Protein AF-A0A7J7K2B9-F1 (afdb_monomer_lite)

Sequence (296 aa):
MSSYKSMKHVTYQILTPACFCRDESLSTEKFLSKLNSSHWLDFVRDLMICACVVSTYIHKEDATVLVQGSSGTDRVLQVSSLAQVILDPDCRTIRGFEALIEREWVQAGHPFKSRCCKSVYSKTDSKFESPVFLVFLDSVWQIWQQFPCSFEFNEEFLILLFDNAYCSKYGTFLCNNQKERKMNKLHEKTISLWSYVNQPDFLKTYLNPLYEPNSDVIFPSVAPQSLCLWKRLYMRHQLDLSSHTEMWERIKFTKENNLALQLRTSRLRRQVDALSKELQEEGISIHDALVRSTGE

Structure (mmCIF, N/CA/C/O backbone):
data_AF-A0A7J7K2B9-F1
#
_entry.id   AF-A0A7J7K2B9-F1
#
loop_
_atom_site.group_PDB
_atom_site.id
_atom_site.type_symbol
_atom_site.label_atom_id
_atom_site.label_alt_id
_atom_site.label_comp_id
_atom_site.label_asym_id
_atom_site.label_entity_id
_atom_site.label_seq_id
_atom_site.pdbx_PDB_ins_code
_atom_site.Cartn_x
_atom_site.Cartn_y
_atom_site.Cartn_z
_atom_site.occupancy
_atom_site.B_iso_or_equiv
_atom_site.auth_seq_id
_atom_site.auth_comp_id
_atom_site.auth_asym_id
_atom_site.auth_atom_id
_atom_site.pdbx_PDB_model_num
ATOM 1 N N . MET A 1 1 ? -2.595 -0.369 -34.128 1.00 31.98 1 MET A N 1
ATOM 2 C CA . MET A 1 1 ? -1.303 0.366 -34.182 1.00 31.98 1 MET A CA 1
ATOM 3 C C . MET A 1 1 ? -1.406 1.854 -33.806 1.00 31.98 1 MET A C 1
ATOM 5 O O . MET A 1 1 ? -0.418 2.394 -33.326 1.00 31.98 1 MET A O 1
ATOM 9 N N . SER A 1 2 ? -2.576 2.502 -33.947 1.00 24.64 2 SER A N 1
ATOM 10 C CA . SER A 1 2 ? -2.788 3.919 -33.578 1.00 24.64 2 SER A CA 1
ATOM 11 C C . SER A 1 2 ? -2.889 4.166 -32.054 1.00 24.64 2 SER A C 1
ATOM 13 O O . SER A 1 2 ? -2.207 5.040 -31.523 1.00 24.64 2 SER A O 1
ATOM 15 N N . SER A 1 3 ? -3.590 3.307 -31.298 1.00 26.62 3 SER A N 1
ATOM 16 C CA . SER A 1 3 ? -3.739 3.462 -29.833 1.00 26.62 3 SER A CA 1
ATOM 17 C C . SER A 1 3 ? -2.435 3.286 -29.036 1.00 26.62 3 SER A C 1
ATOM 19 O O . SER A 1 3 ? -2.253 3.908 -27.994 1.00 26.62 3 SER A O 1
ATOM 21 N N . TYR A 1 4 ? -1.472 2.514 -29.559 1.00 26.89 4 TYR A N 1
ATOM 22 C CA . TYR A 1 4 ? -0.140 2.348 -28.953 1.00 26.89 4 TYR A CA 1
ATOM 23 C C . TYR A 1 4 ? 0.754 3.593 -29.103 1.00 26.89 4 TYR A C 1
ATOM 25 O O . TYR A 1 4 ? 1.674 3.779 -28.308 1.00 26.89 4 TYR A O 1
ATOM 33 N N . LYS A 1 5 ? 0.501 4.449 -30.105 1.00 25.89 5 LYS A N 1
ATOM 34 C CA . LYS A 1 5 ? 1.184 5.746 -30.258 1.00 25.89 5 LYS A CA 1
ATOM 35 C C . LYS A 1 5 ? 0.580 6.807 -29.337 1.00 25.89 5 LYS A C 1
ATOM 37 O O . LYS A 1 5 ? 1.336 7.560 -28.735 1.00 25.89 5 LYS A O 1
ATOM 42 N N . SER A 1 6 ? -0.743 6.798 -29.158 1.00 27.69 6 SER A N 1
ATOM 43 C CA . SER A 1 6 ? -1.429 7.719 -28.240 1.00 27.69 6 SER A CA 1
ATOM 44 C C . SER A 1 6 ? -1.020 7.480 -26.786 1.00 27.69 6 SER A C 1
ATOM 46 O O . SER A 1 6 ? -0.693 8.422 -26.075 1.00 27.69 6 SER A O 1
ATOM 48 N N . MET A 1 7 ? -0.921 6.214 -26.365 1.00 29.30 7 MET A N 1
ATOM 49 C CA . MET A 1 7 ? -0.478 5.881 -25.009 1.00 29.30 7 MET A CA 1
ATOM 50 C C . MET A 1 7 ? 0.987 6.282 -24.783 1.00 29.30 7 MET A C 1
ATOM 52 O O . MET A 1 7 ? 1.317 6.805 -23.728 1.00 29.30 7 MET A O 1
ATOM 56 N N . LYS A 1 8 ? 1.858 6.146 -25.795 1.00 28.53 8 LYS A N 1
ATOM 57 C CA . LYS A 1 8 ? 3.253 6.605 -25.712 1.00 28.53 8 LYS A CA 1
ATOM 58 C C . LYS A 1 8 ? 3.360 8.124 -25.585 1.00 28.53 8 LYS A C 1
ATOM 60 O O . LYS A 1 8 ? 4.108 8.566 -24.730 1.00 28.53 8 LYS A O 1
ATOM 65 N N . HIS A 1 9 ? 2.601 8.921 -26.339 1.00 29.88 9 HIS A N 1
ATOM 66 C CA . HIS A 1 9 ? 2.661 10.382 -26.184 1.00 29.88 9 HIS A CA 1
ATOM 67 C C . HIS A 1 9 ? 2.110 10.889 -24.845 1.00 29.88 9 HIS A C 1
ATOM 69 O O . HIS A 1 9 ? 2.662 11.843 -24.312 1.00 29.88 9 HIS A O 1
ATOM 75 N N . VAL A 1 10 ? 1.129 10.205 -24.251 1.00 34.62 10 VAL A N 1
ATOM 76 C CA . VAL A 1 10 ? 0.610 10.548 -22.912 1.00 34.62 10 VAL A CA 1
ATOM 77 C C . VAL A 1 10 ? 1.544 10.067 -21.783 1.00 34.62 10 VAL A C 1
ATOM 79 O O . VAL A 1 10 ? 1.551 10.638 -20.700 1.00 34.62 10 VAL A O 1
ATOM 82 N N . THR A 1 11 ? 2.415 9.079 -22.035 1.00 36.25 11 THR A N 1
ATOM 83 C CA . THR A 1 11 ? 3.369 8.566 -21.025 1.00 36.25 11 THR A CA 1
ATOM 84 C C . THR A 1 11 ? 4.628 9.440 -20.880 1.00 36.25 11 THR A C 1
ATOM 86 O O . THR A 1 11 ? 5.325 9.333 -19.877 1.00 36.25 11 THR A O 1
ATOM 89 N N . TYR A 1 12 ? 4.934 10.320 -21.844 1.00 36.88 12 TYR A N 1
ATOM 90 C CA . TYR A 1 12 ? 6.160 11.144 -21.838 1.00 36.88 12 TYR A CA 1
ATOM 91 C C . TYR A 1 12 ? 5.971 12.568 -21.284 1.00 36.88 12 TYR A C 1
ATOM 93 O O . TYR A 1 12 ? 6.891 13.371 -21.339 1.00 36.88 12 TYR A O 1
ATOM 101 N N . GLN A 1 13 ? 4.801 12.885 -20.723 1.00 40.47 13 GLN A N 1
ATOM 102 C CA . GLN A 1 13 ? 4.534 14.147 -20.016 1.00 40.47 13 GLN A CA 1
ATOM 103 C C . GLN A 1 13 ? 4.053 13.898 -18.585 1.00 40.47 13 GLN A C 1
ATOM 105 O O . GLN A 1 13 ? 3.206 14.624 -18.069 1.00 40.47 13 GLN A O 1
ATOM 110 N N . ILE A 1 14 ? 4.595 12.880 -17.912 1.00 44.84 14 ILE A N 1
ATOM 111 C CA . ILE A 1 14 ? 4.327 12.681 -16.485 1.00 44.84 14 ILE A CA 1
ATOM 112 C C . ILE A 1 14 ? 5.140 13.716 -15.699 1.00 44.84 14 ILE A C 1
ATOM 114 O O . ILE A 1 14 ? 6.093 13.417 -14.987 1.00 44.84 14 ILE A O 1
ATOM 118 N N . LEU A 1 15 ? 4.723 14.975 -15.802 1.00 52.12 15 LEU A N 1
ATOM 119 C CA . LEU A 1 15 ? 4.743 15.842 -14.646 1.00 52.12 15 LEU A CA 1
ATOM 120 C C . LEU A 1 15 ? 3.783 15.162 -13.672 1.00 52.12 15 LEU A C 1
ATOM 122 O O . LEU A 1 15 ? 2.565 15.213 -13.828 1.00 52.12 15 LEU A O 1
ATOM 126 N N . THR A 1 16 ? 4.329 14.411 -12.723 1.00 59.88 16 THR A N 1
ATOM 127 C CA . THR A 1 16 ? 3.520 13.905 -11.616 1.00 59.88 16 THR A CA 1
ATOM 128 C C . THR A 1 16 ? 2.778 15.079 -10.976 1.00 59.88 16 THR A C 1
ATOM 130 O O . THR A 1 16 ? 3.259 16.217 -11.060 1.00 59.88 16 THR A O 1
ATOM 133 N N . PRO A 1 17 ? 1.639 14.855 -10.297 1.00 59.19 17 PRO A N 1
ATOM 134 C CA . PRO A 1 17 ? 0.966 15.919 -9.553 1.00 59.19 17 PRO A CA 1
ATOM 135 C C . PRO A 1 17 ? 1.944 16.749 -8.702 1.00 59.19 17 PRO A C 1
ATOM 137 O O . PRO A 1 17 ? 1.835 17.973 -8.636 1.00 59.19 17 PRO A O 1
ATOM 140 N N . ALA A 1 18 ? 2.987 16.097 -8.180 1.00 58.41 18 ALA A N 1
ATOM 141 C CA . ALA A 1 18 ? 4.103 16.683 -7.445 1.00 58.41 18 ALA A CA 1
ATOM 142 C C . ALA A 1 18 ? 4.838 17.847 -8.155 1.00 58.41 18 ALA A C 1
ATOM 144 O O . ALA A 1 18 ? 5.394 18.717 -7.482 1.00 58.41 18 ALA A O 1
ATOM 145 N N . CYS A 1 19 ? 4.870 17.883 -9.491 1.00 62.16 19 CYS A N 1
ATOM 146 C CA . CYS A 1 19 ? 5.551 18.919 -10.271 1.00 62.16 19 CYS A CA 1
ATOM 147 C C . CYS A 1 19 ? 4.751 20.222 -10.380 1.00 62.16 19 CYS A C 1
ATOM 149 O O . CYS A 1 19 ? 5.348 21.294 -10.314 1.00 62.16 19 CYS A O 1
ATOM 151 N N . PHE A 1 20 ? 3.424 20.155 -10.539 1.00 65.38 20 PHE A N 1
ATOM 152 C CA . PHE A 1 20 ? 2.581 21.360 -10.598 1.00 65.38 20 PHE A CA 1
ATOM 153 C C . PHE A 1 20 ? 2.126 21.823 -9.225 1.00 65.38 20 PHE A C 1
ATOM 155 O O . PHE A 1 20 ? 1.852 23.006 -9.076 1.00 65.38 20 PHE A O 1
ATOM 162 N N . CYS A 1 21 ? 2.041 20.915 -8.244 1.00 63.03 21 CYS A N 1
ATOM 163 C CA . CYS A 1 21 ? 1.663 21.293 -6.887 1.00 63.03 21 CYS A CA 1
ATOM 164 C C . CYS A 1 21 ? 2.561 22.433 -6.394 1.00 63.03 21 CYS A C 1
ATOM 166 O O . CYS A 1 21 ? 2.019 23.438 -5.976 1.00 63.03 21 CYS A O 1
ATOM 168 N N . ARG A 1 22 ? 3.886 22.367 -6.619 1.00 64.50 22 ARG A N 1
ATOM 169 C CA . ARG A 1 22 ? 4.893 23.373 -6.204 1.00 64.50 22 ARG A CA 1
ATOM 170 C C . ARG A 1 22 ? 4.675 24.818 -6.682 1.00 64.50 22 ARG A C 1
ATOM 172 O O . ARG A 1 22 ? 5.367 25.707 -6.198 1.00 64.50 22 ARG A O 1
ATOM 179 N N . ASP A 1 23 ? 3.802 25.060 -7.652 1.00 69.12 23 ASP A N 1
ATOM 180 C CA . ASP A 1 23 ? 3.584 26.393 -8.212 1.00 69.12 23 ASP A CA 1
ATOM 181 C C . ASP A 1 23 ? 2.469 27.122 -7.444 1.00 69.12 23 ASP A C 1
ATOM 183 O O . ASP A 1 23 ? 1.285 27.001 -7.759 1.00 69.12 23 ASP A O 1
ATOM 187 N N . GLU A 1 24 ? 2.868 27.886 -6.421 1.00 66.88 24 GLU A N 1
ATOM 188 C CA . GLU A 1 24 ? 1.976 28.679 -5.553 1.00 66.88 24 GLU A CA 1
ATOM 189 C C . GLU A 1 24 ? 1.220 29.792 -6.300 1.00 66.88 24 GLU A C 1
ATOM 191 O O . GLU A 1 24 ? 0.258 30.349 -5.778 1.00 66.88 24 GLU A O 1
ATOM 196 N N . SER A 1 25 ? 1.618 30.107 -7.537 1.00 71.31 25 SER A N 1
ATOM 197 C CA . SER A 1 25 ? 0.971 31.136 -8.358 1.00 71.31 25 SER A CA 1
ATOM 198 C C . SER A 1 25 ? -0.240 30.625 -9.153 1.00 71.31 25 SER A C 1
ATOM 200 O O . SER A 1 25 ? -0.908 31.399 -9.849 1.00 71.31 25 SER A O 1
ATOM 202 N N . LEU A 1 26 ? -0.541 29.322 -9.086 1.00 75.31 26 LEU A N 1
ATOM 203 C CA . LEU A 1 26 ? -1.648 28.723 -9.828 1.00 75.31 26 LEU A CA 1
ATOM 204 C C . LEU A 1 26 ? -2.999 29.022 -9.180 1.00 75.31 26 LEU A C 1
ATOM 206 O O . LEU A 1 26 ? -3.239 28.711 -8.018 1.00 75.31 26 LEU A O 1
ATOM 210 N N . SER A 1 27 ? -3.939 29.526 -9.982 1.00 82.19 27 SER A N 1
ATOM 211 C CA . SER A 1 27 ? -5.346 29.546 -9.586 1.00 82.19 27 SER A CA 1
ATOM 212 C C . SER A 1 27 ? -5.899 28.123 -9.463 1.00 82.19 27 SER A C 1
ATOM 214 O O . SER A 1 27 ? -5.465 27.211 -10.175 1.00 82.19 27 SER A O 1
ATOM 216 N N . THR A 1 28 ? -6.917 27.941 -8.618 1.00 82.31 28 THR A N 1
ATOM 217 C CA . THR A 1 28 ? -7.598 26.652 -8.416 1.00 82.31 28 THR A CA 1
ATOM 218 C C . THR A 1 28 ? -8.066 26.029 -9.733 1.00 82.31 28 THR A C 1
ATOM 220 O O . THR A 1 28 ? -7.851 24.845 -9.969 1.00 82.31 28 THR A O 1
ATOM 223 N N . GLU A 1 29 ? -8.638 26.826 -10.638 1.00 84.38 29 GLU A N 1
ATOM 224 C CA . GLU A 1 29 ? -9.099 26.356 -11.952 1.00 84.38 29 GLU A CA 1
ATOM 225 C C . GLU A 1 29 ? -7.951 25.824 -12.820 1.00 84.38 29 GLU A C 1
ATOM 227 O O . GLU A 1 29 ? -8.062 24.758 -13.429 1.00 84.38 29 GLU A O 1
ATOM 232 N N . LYS A 1 30 ? -6.812 26.529 -12.845 1.00 84.06 30 LYS A N 1
ATOM 233 C CA . LYS A 1 30 ? -5.621 26.093 -13.587 1.00 84.06 30 LYS A CA 1
ATOM 234 C C . LYS A 1 30 ? -5.003 24.848 -12.963 1.00 84.06 30 LYS A C 1
ATOM 236 O O . LYS A 1 30 ? -4.549 23.975 -13.699 1.00 84.06 30 LYS A O 1
ATOM 241 N N . PHE A 1 31 ? -4.995 24.756 -11.636 1.00 82.69 31 PHE A N 1
ATOM 242 C CA . PHE A 1 31 ? -4.534 23.573 -10.917 1.00 82.69 31 PHE A CA 1
ATOM 243 C C . PHE A 1 31 ? -5.384 22.343 -11.262 1.00 82.69 31 PHE A C 1
ATOM 245 O O . PHE A 1 31 ? -4.836 21.325 -11.681 1.00 82.69 31 PHE A O 1
ATOM 252 N N . LEU A 1 32 ? -6.714 22.452 -11.171 1.00 82.56 32 LEU A N 1
ATOM 253 C CA . LEU A 1 32 ? -7.639 21.364 -11.506 1.00 82.56 32 LEU A CA 1
ATOM 254 C C . LEU A 1 32 ? -7.544 20.967 -12.983 1.00 82.56 32 LEU A C 1
ATOM 256 O O . LEU A 1 32 ? -7.524 19.782 -13.302 1.00 82.56 32 LEU A O 1
ATOM 260 N N . SER A 1 33 ? -7.414 21.944 -13.884 1.00 85.50 33 SER A N 1
ATOM 261 C CA . SER A 1 33 ? -7.204 21.691 -15.312 1.00 85.50 33 SER A CA 1
ATOM 262 C C . SER A 1 33 ? -5.905 20.919 -15.572 1.00 85.50 33 SER A C 1
ATOM 264 O O . SER A 1 33 ? -5.925 19.891 -16.250 1.00 85.50 33 SER A O 1
ATOM 266 N N . LYS A 1 34 ? -4.786 21.340 -14.960 1.00 82.19 34 LYS A N 1
ATOM 267 C CA . LYS A 1 34 ? -3.502 20.627 -15.054 1.00 82.19 34 LYS A CA 1
ATOM 268 C C . LYS A 1 34 ? -3.595 19.213 -14.483 1.00 82.19 34 LYS A C 1
ATOM 270 O O . LYS A 1 34 ? -3.139 18.273 -15.133 1.00 82.19 34 LYS A O 1
ATOM 275 N N . LEU A 1 35 ? -4.218 19.046 -13.315 1.00 83.19 35 LEU A N 1
ATOM 276 C CA . LEU A 1 35 ? -4.414 17.737 -12.696 1.00 83.19 35 LEU A CA 1
ATOM 277 C C . LEU A 1 35 ? -5.220 16.805 -13.609 1.00 83.19 35 LEU A C 1
ATOM 279 O O . LEU A 1 35 ? -4.777 15.689 -13.868 1.00 83.19 35 LEU A O 1
ATOM 283 N N . ASN A 1 36 ? -6.336 17.277 -14.167 1.00 83.50 36 ASN A N 1
ATOM 284 C CA . ASN A 1 36 ? -7.146 16.498 -15.104 1.00 83.50 36 ASN A CA 1
ATOM 285 C C . ASN A 1 36 ? -6.363 16.147 -16.377 1.00 83.50 36 ASN A C 1
ATOM 287 O O . ASN A 1 36 ? -6.377 15.000 -16.809 1.00 83.50 36 ASN A O 1
ATOM 291 N N . SER A 1 37 ? -5.609 17.099 -16.935 1.00 85.62 37 SER A N 1
ATOM 292 C CA . SER A 1 37 ? -4.781 16.860 -18.127 1.00 85.62 37 SER A CA 1
ATOM 293 C C . SER A 1 37 ? -3.623 15.881 -17.899 1.00 85.62 37 SER A C 1
ATOM 295 O O . SER A 1 37 ? -3.105 15.311 -18.855 1.00 85.62 37 SER A O 1
ATOM 297 N N . SER A 1 38 ? -3.213 15.666 -16.642 1.00 85.19 38 SER A N 1
ATOM 298 C CA . SER A 1 38 ? -2.152 14.711 -16.298 1.00 85.19 38 SER A CA 1
ATOM 299 C C . SER A 1 38 ? -2.607 13.253 -16.374 1.00 85.19 38 SER A C 1
ATOM 301 O O . SER A 1 38 ? -1.765 12.357 -16.389 1.00 85.19 38 SER A O 1
ATOM 303 N N . HIS A 1 39 ? -3.925 13.008 -16.372 1.00 89.12 39 HIS A N 1
ATOM 304 C CA . HIS A 1 39 ? -4.527 11.673 -16.304 1.00 89.12 39 HIS A CA 1
ATOM 305 C C . HIS A 1 39 ? -4.058 10.827 -15.108 1.00 89.12 39 HIS A C 1
ATOM 307 O O . HIS A 1 39 ? -4.233 9.610 -15.090 1.00 89.12 39 HIS A O 1
ATOM 313 N N . TRP A 1 40 ? -3.481 11.449 -14.073 1.00 91.00 40 TRP A N 1
ATOM 314 C CA . TRP A 1 40 ? -2.928 10.728 -12.928 1.00 91.00 40 TRP A CA 1
ATOM 315 C C . TRP A 1 40 ? -3.977 9.863 -12.222 1.00 91.00 40 TRP A C 1
ATOM 317 O O . TRP A 1 40 ? -3.787 8.661 -12.044 1.00 91.00 40 TRP A O 1
ATOM 327 N N . LEU A 1 41 ? -5.114 10.471 -11.872 1.00 92.56 41 LEU A N 1
ATOM 328 C CA . LEU A 1 41 ? -6.213 9.760 -11.221 1.00 92.56 41 LEU A CA 1
ATOM 329 C C . LEU A 1 41 ? -6.889 8.754 -12.158 1.00 92.56 41 LEU A C 1
ATOM 331 O O . LEU A 1 41 ? -7.434 7.772 -11.668 1.00 92.56 41 LEU A O 1
ATOM 335 N N . ASP A 1 42 ? -6.810 8.939 -13.481 1.00 93.31 42 ASP A N 1
ATOM 336 C CA . ASP A 1 42 ? -7.271 7.924 -14.432 1.00 93.31 42 ASP A CA 1
ATOM 337 C C . ASP A 1 42 ? -6.393 6.668 -14.348 1.00 93.31 42 ASP A C 1
ATOM 339 O O . ASP A 1 42 ? -6.926 5.568 -14.269 1.00 93.31 42 ASP A O 1
ATOM 343 N N . PHE A 1 43 ? -5.062 6.802 -14.262 1.00 94.50 43 PHE A N 1
ATOM 344 C CA . PHE A 1 43 ? -4.173 5.643 -14.098 1.00 94.50 43 PHE A CA 1
ATOM 345 C C . PHE A 1 43 ? -4.419 4.884 -12.790 1.00 94.50 43 PHE A C 1
ATOM 347 O O . PHE A 1 43 ? -4.426 3.652 -12.792 1.00 94.50 43 PHE A O 1
ATOM 354 N N . VAL A 1 44 ? -4.624 5.610 -11.687 1.00 96.81 44 VAL A N 1
ATOM 355 C CA . VAL A 1 44 ? -4.960 5.021 -10.381 1.00 96.81 44 VAL A CA 1
ATOM 356 C C . VAL A 1 44 ? -6.313 4.310 -10.454 1.00 96.81 44 VAL A C 1
ATOM 358 O O . VAL A 1 44 ? -6.414 3.137 -10.097 1.00 96.81 44 VAL A O 1
ATOM 361 N N . ARG A 1 45 ? -7.338 4.979 -11.000 1.00 96.94 45 ARG A N 1
ATOM 362 C CA . ARG A 1 45 ? -8.674 4.402 -11.193 1.00 96.94 45 ARG A CA 1
ATOM 363 C C . ARG A 1 45 ? -8.619 3.130 -12.027 1.00 96.94 45 ARG A C 1
ATOM 365 O O . ARG A 1 45 ? -9.179 2.116 -11.626 1.00 96.94 45 ARG A O 1
ATOM 372 N N . ASP A 1 46 ? -7.968 3.179 -13.182 1.00 97.00 46 ASP A N 1
ATOM 373 C CA . ASP A 1 46 ? -7.934 2.069 -14.130 1.00 97.00 46 ASP A CA 1
ATOM 374 C C . ASP A 1 46 ? -7.215 0.853 -13.522 1.00 97.00 46 ASP A C 1
ATOM 376 O O . ASP A 1 46 ? -7.650 -0.284 -13.723 1.00 97.00 46 ASP A O 1
ATOM 380 N N . LEU A 1 47 ? -6.167 1.077 -12.717 1.00 98.12 47 LEU A N 1
ATOM 381 C CA . LEU A 1 47 ? -5.515 0.015 -11.952 1.00 98.12 47 LEU A CA 1
ATOM 382 C C . LEU A 1 47 ? -6.457 -0.589 -10.898 1.00 98.12 47 LEU A C 1
ATOM 384 O O . LEU A 1 47 ? -6.590 -1.813 -10.838 1.00 98.12 47 LEU A O 1
ATOM 388 N N . MET A 1 48 ? -7.139 0.241 -10.103 1.00 98.50 48 MET A N 1
ATOM 389 C CA . MET A 1 48 ? -8.106 -0.236 -9.108 1.00 98.50 48 MET A CA 1
ATOM 390 C C . MET A 1 48 ? -9.259 -1.014 -9.754 1.00 98.50 48 MET A C 1
ATOM 392 O O . MET A 1 48 ? -9.621 -2.073 -9.254 1.00 98.50 48 MET A O 1
ATOM 396 N N . ILE A 1 49 ? -9.791 -0.553 -10.893 1.00 98.31 49 ILE A N 1
ATOM 397 C CA . ILE A 1 49 ? -10.815 -1.277 -11.665 1.00 98.31 49 ILE A CA 1
ATOM 398 C C . ILE A 1 49 ? -10.298 -2.661 -12.058 1.00 98.31 49 ILE A C 1
ATOM 400 O O . ILE A 1 49 ? -10.972 -3.658 -11.803 1.00 98.31 49 ILE A O 1
ATOM 404 N N . CYS A 1 50 ? -9.103 -2.739 -12.652 1.00 98.00 50 CYS A N 1
ATOM 405 C CA . CYS A 1 50 ? -8.525 -4.017 -13.066 1.00 98.00 50 CYS A CA 1
ATOM 406 C C . CYS A 1 50 ? -8.356 -4.969 -11.876 1.00 98.00 50 CYS A C 1
ATOM 408 O O . CYS A 1 50 ? -8.724 -6.138 -11.977 1.00 98.00 50 CYS A O 1
ATOM 410 N N . ALA A 1 51 ? -7.847 -4.473 -10.745 1.00 98.50 51 ALA A N 1
ATOM 411 C CA . ALA A 1 51 ? -7.695 -5.270 -9.533 1.00 98.50 51 ALA A CA 1
ATOM 412 C C . ALA A 1 51 ? -9.051 -5.752 -8.992 1.00 98.50 51 ALA A C 1
ATOM 414 O O . ALA A 1 51 ? -9.199 -6.940 -8.735 1.00 98.50 51 ALA A O 1
ATOM 415 N N . CYS A 1 52 ? -10.070 -4.886 -8.923 1.00 98.31 52 CYS A N 1
ATOM 416 C CA . CYS A 1 52 ? -11.426 -5.265 -8.513 1.00 98.31 52 CYS A CA 1
ATOM 417 C C . CYS A 1 52 ? -12.044 -6.337 -9.418 1.00 98.31 52 CYS A C 1
ATOM 419 O O . CYS A 1 52 ? -12.725 -7.235 -8.923 1.00 98.31 52 CYS A O 1
ATOM 421 N N . VAL A 1 53 ? -11.808 -6.270 -10.733 1.00 98.12 53 VAL A N 1
ATOM 422 C CA . VAL A 1 53 ? -12.267 -7.295 -11.683 1.00 98.12 53 VAL A CA 1
ATOM 423 C C . VAL A 1 53 ? -11.575 -8.629 -11.404 1.00 98.12 53 VAL A C 1
ATOM 425 O O . VAL A 1 53 ? -12.259 -9.639 -11.254 1.00 98.12 53 VAL A O 1
ATOM 428 N N . VAL A 1 54 ? -10.245 -8.638 -11.263 1.00 98.31 54 VAL A N 1
ATOM 429 C CA . VAL A 1 54 ? -9.482 -9.852 -10.917 1.00 98.31 54 VAL A CA 1
ATOM 430 C C . VAL A 1 54 ? -9.965 -10.438 -9.588 1.00 98.31 54 VAL A C 1
ATOM 432 O O . VAL A 1 54 ? -10.281 -11.624 -9.520 1.00 98.31 54 VAL A O 1
ATOM 435 N N . SER A 1 55 ? -10.104 -9.607 -8.555 1.00 98.31 55 SER A N 1
ATOM 436 C CA . SER A 1 55 ? -10.601 -10.024 -7.244 1.00 98.31 55 SER A CA 1
ATOM 437 C C . SER A 1 55 ? -12.039 -10.540 -7.293 1.00 98.31 55 SER A C 1
ATOM 439 O O . SER A 1 55 ? -12.370 -11.463 -6.559 1.00 98.31 55 SER A O 1
ATOM 441 N N . THR A 1 56 ? -12.892 -10.002 -8.169 1.00 98.19 56 THR A N 1
ATOM 442 C CA . THR A 1 56 ? -14.271 -10.484 -8.352 1.00 98.19 56 THR A CA 1
ATOM 443 C C . THR A 1 56 ? -14.291 -11.897 -8.922 1.00 98.19 56 THR A C 1
ATOM 445 O O . THR A 1 56 ? -14.966 -12.756 -8.362 1.00 98.19 56 THR A O 1
ATOM 448 N N . TYR A 1 57 ? -13.523 -12.160 -9.982 1.00 98.31 57 TYR A N 1
ATOM 449 C CA . TYR A 1 57 ? -13.444 -13.501 -10.565 1.00 98.31 57 TYR A CA 1
ATOM 450 C C . TYR A 1 57 ? -12.888 -14.533 -9.580 1.00 98.31 57 TYR A C 1
ATOM 452 O O . TYR A 1 57 ? -13.402 -15.643 -9.514 1.00 98.31 57 TYR A O 1
ATOM 460 N N . ILE A 1 58 ? -11.886 -14.163 -8.779 1.00 98.00 58 ILE A N 1
ATOM 461 C CA . ILE A 1 58 ? -11.308 -15.073 -7.781 1.00 98.00 58 ILE A CA 1
ATOM 462 C C . ILE A 1 58 ? -12.286 -15.319 -6.624 1.00 98.00 58 ILE A C 1
ATOM 464 O O . ILE A 1 58 ? -12.521 -16.461 -6.254 1.00 98.00 58 ILE A O 1
ATOM 468 N N . HIS A 1 59 ? -12.856 -14.263 -6.039 1.00 97.44 59 HIS A N 1
ATOM 469 C CA . HIS A 1 59 ? -13.627 -14.379 -4.798 1.00 97.44 59 HIS A CA 1
ATOM 470 C C . HIS A 1 59 ? -15.095 -14.767 -5.007 1.00 97.44 59 HIS A C 1
ATOM 472 O O . HIS A 1 59 ? -15.656 -15.475 -4.178 1.00 97.44 59 HIS A O 1
ATOM 478 N N . LYS A 1 60 ? -15.738 -14.266 -6.069 1.00 96.25 60 LYS A N 1
ATOM 479 C CA . LYS A 1 60 ? -17.182 -14.457 -6.296 1.00 96.25 60 LYS A CA 1
ATOM 480 C C . LYS A 1 60 ? -17.488 -15.558 -7.303 1.00 96.25 60 LYS A C 1
ATOM 482 O O . LYS A 1 60 ? -18.467 -16.269 -7.120 1.00 96.25 60 LYS A O 1
ATOM 487 N N . GLU A 1 61 ? -16.665 -15.690 -8.340 1.00 96.31 61 GLU A N 1
ATOM 488 C CA . GLU A 1 61 ? -16.873 -16.669 -9.420 1.00 96.31 61 GLU A CA 1
ATOM 489 C C . GLU A 1 61 ? -16.045 -17.953 -9.234 1.00 96.31 61 GLU A C 1
ATOM 491 O O . GLU A 1 61 ? -16.118 -18.844 -10.076 1.00 96.31 61 GLU A O 1
ATOM 496 N N . ASP A 1 62 ? -15.240 -18.037 -8.165 1.00 95.81 62 ASP A N 1
ATOM 497 C CA . ASP A 1 62 ? -14.336 -19.162 -7.863 1.00 95.81 62 ASP A CA 1
ATOM 498 C C . ASP A 1 62 ? -13.436 -19.554 -9.058 1.00 95.81 62 ASP A C 1
ATOM 500 O O . ASP A 1 62 ? -13.181 -20.723 -9.354 1.00 95.81 62 ASP A O 1
ATOM 504 N N . ALA A 1 63 ? -12.975 -18.545 -9.808 1.00 97.00 63 ALA A N 1
ATOM 505 C CA . ALA A 1 63 ? -12.218 -18.724 -11.040 1.00 97.00 63 ALA A CA 1
ATOM 506 C C . ALA A 1 63 ? -10.722 -18.436 -10.854 1.00 97.00 63 ALA A C 1
ATOM 508 O O . ALA A 1 63 ? -10.307 -17.489 -10.183 1.00 97.00 63 ALA A O 1
ATOM 509 N N . THR A 1 64 ? -9.881 -19.209 -11.546 1.00 95.94 64 THR A N 1
ATOM 510 C CA . THR A 1 64 ? -8.446 -18.909 -11.657 1.00 95.94 64 THR A CA 1
ATOM 511 C C . THR A 1 64 ? -8.209 -17.861 -12.742 1.00 95.94 64 THR A C 1
ATOM 513 O O . THR A 1 64 ? -8.625 -18.037 -13.887 1.00 95.94 64 THR A O 1
ATOM 516 N N . VAL A 1 65 ? -7.491 -16.787 -12.405 1.00 97.06 65 VAL A N 1
ATOM 517 C CA . VAL A 1 65 ? -7.207 -15.676 -13.324 1.00 97.06 65 VAL A CA 1
ATOM 518 C C . VAL A 1 65 ? -5.721 -15.630 -13.675 1.00 97.06 65 VAL A C 1
ATOM 520 O O . VAL A 1 65 ? -4.868 -15.535 -12.796 1.00 97.06 65 VAL A O 1
ATOM 523 N N . LEU A 1 66 ? -5.406 -15.636 -14.973 1.00 95.44 66 LEU A N 1
ATOM 524 C CA . LEU A 1 66 ? -4.056 -15.378 -15.477 1.00 95.44 66 LEU A CA 1
ATOM 525 C C . LEU A 1 66 ? -3.913 -13.899 -15.858 1.00 95.44 66 LEU A C 1
ATOM 527 O O . LEU A 1 66 ? -4.544 -13.432 -16.806 1.00 95.44 66 LEU A O 1
ATOM 531 N N . VAL A 1 67 ? -3.041 -13.171 -15.159 1.00 93.88 67 VAL A N 1
ATOM 532 C CA . VAL A 1 67 ? -2.705 -11.779 -15.494 1.00 93.88 67 VAL A CA 1
ATOM 533 C C . VAL A 1 67 ? -1.459 -11.762 -16.379 1.00 93.88 67 VAL A C 1
ATOM 535 O O . VAL A 1 67 ? -0.375 -12.146 -15.947 1.00 93.88 67 VAL A O 1
ATOM 538 N N . GLN A 1 68 ? -1.593 -11.289 -17.619 1.00 91.31 68 GLN A N 1
ATOM 539 C CA . GLN A 1 68 ? -0.487 -11.206 -18.575 1.00 91.31 68 GLN A CA 1
ATOM 540 C C . GLN A 1 68 ? -0.313 -9.782 -19.111 1.00 91.31 68 GLN A C 1
ATOM 542 O O . GLN A 1 68 ? -1.268 -9.044 -19.341 1.00 91.31 68 GLN A O 1
ATOM 547 N N . GLY A 1 69 ? 0.939 -9.401 -19.347 1.00 84.56 69 GLY A N 1
ATOM 548 C CA . GLY A 1 69 ? 1.319 -8.142 -19.977 1.00 84.56 69 GLY A CA 1
ATOM 549 C C . GLY A 1 69 ? 2.527 -8.344 -20.883 1.00 84.56 69 GLY A C 1
ATOM 550 O O . GLY A 1 69 ? 3.123 -9.416 -20.905 1.00 84.56 69 GLY A O 1
ATOM 551 N N . SER A 1 70 ? 2.913 -7.308 -21.627 1.00 83.00 70 SER A N 1
ATOM 552 C CA . SER A 1 70 ? 3.959 -7.415 -22.657 1.00 83.00 70 SER A CA 1
ATOM 553 C C . SER A 1 70 ? 5.335 -7.830 -22.126 1.00 83.00 70 SER A C 1
ATOM 555 O O . SER A 1 70 ? 6.047 -8.553 -22.810 1.00 83.00 70 SER A O 1
ATOM 557 N N . SER A 1 71 ? 5.721 -7.358 -20.936 1.00 80.81 71 SER A N 1
ATOM 558 C CA . SER A 1 71 ? 6.989 -7.723 -20.282 1.00 80.81 71 SER A CA 1
ATOM 559 C C . SER A 1 71 ? 6.805 -8.462 -18.958 1.00 80.81 71 SER A C 1
ATOM 561 O O . SER A 1 71 ? 7.781 -8.965 -18.423 1.00 80.81 71 SER A O 1
ATOM 563 N N . GLY A 1 72 ? 5.593 -8.489 -18.393 1.00 84.81 72 GLY A N 1
ATOM 564 C CA . GLY A 1 72 ? 5.323 -9.080 -17.074 1.00 84.81 72 GLY A CA 1
ATOM 565 C C . GLY A 1 72 ? 5.887 -8.316 -15.865 1.00 84.81 72 GLY A C 1
ATOM 566 O O . GLY A 1 72 ? 5.556 -8.656 -14.742 1.00 84.81 72 GLY A O 1
ATOM 567 N N . THR A 1 73 ? 6.688 -7.266 -16.068 1.00 88.12 73 THR A N 1
ATOM 568 C CA . THR A 1 73 ? 7.468 -6.607 -14.996 1.00 88.12 73 THR A CA 1
ATOM 569 C C . THR A 1 73 ? 6.894 -5.284 -14.486 1.00 88.12 73 THR A C 1
ATOM 571 O O . THR A 1 73 ? 7.503 -4.650 -13.631 1.00 88.12 73 THR A O 1
ATOM 574 N N . ASP A 1 74 ? 5.788 -4.805 -15.061 1.00 93.19 74 ASP A N 1
ATOM 575 C CA . ASP A 1 74 ? 5.185 -3.511 -14.712 1.00 93.19 74 ASP A CA 1
ATOM 576 C C . ASP A 1 74 ? 3.696 -3.694 -14.358 1.00 93.19 74 ASP A C 1
ATOM 578 O O . ASP A 1 74 ? 3.367 -4.074 -13.239 1.00 93.19 74 ASP A O 1
ATOM 582 N N . ARG A 1 75 ? 2.782 -3.502 -15.321 1.00 92.75 75 ARG A N 1
ATOM 583 C CA . ARG A 1 75 ? 1.320 -3.539 -15.091 1.00 92.75 75 ARG A CA 1
ATOM 584 C C . ARG A 1 75 ? 0.804 -4.845 -14.490 1.00 92.75 75 ARG A C 1
ATOM 586 O O . ARG A 1 75 ? -0.150 -4.823 -13.725 1.00 92.75 75 ARG A O 1
ATOM 593 N N . VAL A 1 76 ? 1.430 -5.968 -14.841 1.00 95.31 76 VAL A N 1
ATOM 594 C CA . VAL A 1 76 ? 1.069 -7.282 -14.287 1.00 95.31 76 VAL A CA 1
ATOM 595 C C . VAL A 1 76 ? 1.259 -7.286 -12.775 1.00 95.31 76 VAL A C 1
ATOM 597 O O . VAL A 1 76 ? 0.337 -7.669 -12.067 1.00 95.31 76 VAL A O 1
ATOM 600 N N . LEU A 1 77 ? 2.398 -6.769 -12.301 1.00 96.75 77 LEU A N 1
ATOM 601 C CA . LEU A 1 77 ? 2.735 -6.698 -10.878 1.00 96.75 77 LEU A CA 1
ATOM 602 C C . LEU A 1 77 ? 1.818 -5.729 -10.129 1.00 96.75 77 LEU A C 1
ATOM 604 O O . LEU A 1 77 ? 1.422 -6.001 -9.001 1.00 96.75 77 LEU A O 1
ATOM 608 N N . GLN A 1 78 ? 1.440 -4.613 -10.764 1.00 97.44 78 GLN A N 1
ATOM 609 C CA . GLN A 1 78 ? 0.467 -3.677 -10.196 1.00 97.44 78 GLN A CA 1
ATOM 610 C C . GLN A 1 78 ? -0.879 -4.364 -9.935 1.00 97.44 78 GLN A C 1
ATOM 612 O O . GLN A 1 78 ? -1.406 -4.282 -8.828 1.00 97.44 78 GLN A O 1
ATOM 617 N N . VAL A 1 79 ? -1.425 -5.042 -10.951 1.00 98.12 79 VAL A N 1
ATOM 618 C CA . VAL A 1 79 ? -2.732 -5.705 -10.861 1.00 98.12 79 VAL A CA 1
ATOM 619 C C . VAL A 1 79 ? -2.675 -6.892 -9.897 1.00 98.12 79 VAL A C 1
ATOM 621 O O . VAL A 1 79 ? -3.550 -6.999 -9.042 1.00 98.12 79 VAL A O 1
ATOM 624 N N . SER A 1 80 ? -1.645 -7.747 -9.981 1.00 97.44 80 SER A N 1
ATOM 625 C CA . SER A 1 80 ? -1.497 -8.908 -9.090 1.00 97.44 80 SER A CA 1
ATOM 626 C C . SER A 1 80 ? -1.333 -8.490 -7.630 1.00 97.44 80 SER A C 1
ATOM 628 O O . SER A 1 80 ? -1.963 -9.074 -6.750 1.00 97.44 80 SER A O 1
ATOM 630 N N . SER A 1 81 ? -0.522 -7.465 -7.358 1.00 98.50 81 SER A N 1
ATOM 631 C CA . SER A 1 81 ? -0.275 -6.994 -5.992 1.00 98.50 81 SER A CA 1
ATOM 632 C C . SER A 1 81 ? -1.505 -6.317 -5.402 1.00 98.50 81 SER A C 1
ATOM 634 O O . SER A 1 81 ? -1.858 -6.578 -4.258 1.00 98.50 81 SER A O 1
ATOM 636 N N . LEU A 1 82 ? -2.192 -5.468 -6.174 1.00 98.75 82 LEU A N 1
ATOM 637 C CA . LEU A 1 82 ? -3.376 -4.770 -5.675 1.00 98.75 82 LEU A CA 1
ATOM 638 C C . LEU A 1 82 ? -4.559 -5.727 -5.466 1.00 98.75 82 LEU A C 1
ATOM 640 O O . LEU A 1 82 ? -5.283 -5.585 -4.486 1.00 98.75 82 LEU A O 1
ATOM 644 N N . ALA A 1 83 ? -4.719 -6.739 -6.326 1.00 98.56 83 ALA A N 1
ATOM 645 C CA . ALA A 1 83 ? -5.708 -7.794 -6.114 1.00 98.56 83 ALA A CA 1
ATOM 646 C C . ALA A 1 83 ? -5.430 -8.583 -4.822 1.00 98.56 83 ALA A C 1
ATOM 648 O O . ALA A 1 83 ? -6.367 -8.883 -4.087 1.00 98.56 83 ALA A O 1
ATOM 649 N N . GLN A 1 84 ? -4.159 -8.862 -4.506 1.00 98.56 84 GLN A N 1
ATOM 650 C CA . GLN A 1 84 ? -3.771 -9.491 -3.237 1.00 98.56 84 GLN A CA 1
ATOM 651 C C . GLN A 1 84 ? -4.079 -8.597 -2.030 1.00 98.56 84 GLN A C 1
ATOM 653 O O . GLN A 1 84 ? -4.619 -9.090 -1.054 1.00 98.56 84 GLN A O 1
ATOM 658 N N . VAL A 1 85 ? -3.855 -7.282 -2.109 1.00 98.75 85 VAL A N 1
ATOM 659 C CA . VAL A 1 85 ? -4.262 -6.344 -1.039 1.00 98.75 85 VAL A CA 1
ATOM 660 C C . VAL A 1 85 ? -5.780 -6.348 -0.804 1.00 98.75 85 VAL A C 1
ATOM 662 O O . VAL A 1 85 ? -6.224 -6.213 0.334 1.00 98.75 85 VAL A O 1
ATOM 665 N N . ILE A 1 86 ? -6.579 -6.506 -1.865 1.00 98.69 86 ILE A N 1
ATOM 666 C CA . ILE A 1 86 ? -8.047 -6.590 -1.780 1.00 98.69 86 ILE A CA 1
ATOM 667 C C . ILE A 1 86 ? -8.500 -7.912 -1.144 1.00 98.69 86 ILE A C 1
ATOM 669 O O . ILE A 1 86 ? -9.435 -7.916 -0.343 1.00 98.69 86 ILE A O 1
ATOM 673 N N . LEU A 1 87 ? -7.870 -9.024 -1.534 1.00 98.44 87 LEU A N 1
ATOM 674 C CA . LEU A 1 87 ? -8.303 -10.387 -1.208 1.00 98.44 87 LEU A CA 1
ATOM 675 C C . LEU A 1 87 ? -7.729 -10.923 0.107 1.00 98.44 87 LEU A C 1
ATOM 677 O O . LEU A 1 87 ? -8.411 -11.671 0.798 1.00 98.44 87 LEU A O 1
ATOM 681 N N . ASP A 1 88 ? -6.484 -10.579 0.429 1.00 98.06 88 ASP A N 1
ATOM 682 C CA . ASP A 1 88 ? -5.702 -11.214 1.486 1.00 98.06 88 ASP A CA 1
ATOM 683 C C . ASP A 1 88 ? -5.485 -10.252 2.676 1.00 98.06 88 ASP A C 1
ATOM 685 O O . ASP A 1 88 ? -4.828 -9.212 2.536 1.00 98.06 88 ASP A O 1
ATOM 689 N N . PRO A 1 89 ? -6.030 -10.565 3.870 1.00 97.81 89 PRO A N 1
ATOM 690 C CA . PRO A 1 89 ? -5.749 -9.849 5.115 1.00 97.81 89 PRO A CA 1
ATOM 691 C C . PRO A 1 89 ? -4.267 -9.704 5.450 1.00 97.81 89 PRO A C 1
ATOM 693 O O . PRO A 1 89 ? -3.869 -8.643 5.936 1.00 97.81 89 PRO A O 1
ATOM 696 N N . ASP A 1 90 ? -3.436 -10.703 5.150 1.00 98.19 90 ASP A N 1
ATOM 697 C CA . ASP A 1 90 ? -2.018 -10.659 5.503 1.00 98.19 90 ASP A CA 1
ATOM 698 C C . ASP A 1 90 ? -1.313 -9.535 4.743 1.00 98.19 90 ASP A C 1
ATOM 700 O O . ASP A 1 90 ? -0.529 -8.784 5.327 1.00 98.19 90 ASP A O 1
ATOM 704 N N . CYS A 1 91 ? -1.685 -9.310 3.480 1.00 98.38 91 CYS A N 1
ATOM 705 C CA . CYS A 1 91 ? -1.179 -8.212 2.654 1.00 98.38 91 CYS A CA 1
ATOM 706 C C . CYS A 1 91 ? -1.529 -6.808 3.193 1.00 98.38 91 CYS A C 1
ATOM 708 O O . CYS A 1 91 ? -1.018 -5.817 2.675 1.00 98.38 91 CYS A O 1
ATOM 710 N N . ARG A 1 92 ? -2.376 -6.696 4.225 1.00 98.50 92 ARG A N 1
ATOM 711 C CA . ARG A 1 92 ? -2.734 -5.432 4.896 1.00 98.50 92 ARG A CA 1
ATOM 712 C C . ARG A 1 92 ? -1.991 -5.216 6.220 1.00 98.50 92 ARG A C 1
ATOM 714 O O . ARG A 1 92 ? -2.136 -4.161 6.840 1.00 98.50 92 ARG A O 1
ATOM 721 N N . THR A 1 93 ? -1.174 -6.183 6.636 1.00 98.31 93 THR A N 1
ATOM 722 C CA . THR A 1 93 ? -0.226 -6.056 7.755 1.00 98.31 93 THR A CA 1
ATOM 723 C C . THR A 1 93 ? 1.096 -5.453 7.275 1.00 98.31 93 THR A C 1
ATOM 725 O O . THR A 1 93 ? 1.412 -5.536 6.088 1.00 98.31 93 THR A O 1
ATOM 728 N N . ILE A 1 94 ? 1.905 -4.870 8.168 1.00 97.81 94 ILE A N 1
ATOM 729 C CA . ILE A 1 94 ? 3.243 -4.363 7.814 1.00 97.81 94 ILE A CA 1
ATOM 730 C C . ILE A 1 94 ? 4.062 -5.498 7.203 1.00 97.81 94 ILE A C 1
ATOM 732 O O . ILE A 1 94 ? 4.509 -5.400 6.065 1.00 97.81 94 ILE A O 1
ATOM 736 N N . ARG A 1 95 ? 4.192 -6.618 7.919 1.00 97.94 95 ARG A N 1
ATOM 737 C CA . ARG A 1 95 ? 5.033 -7.742 7.483 1.00 97.94 95 ARG A CA 1
ATOM 738 C C . ARG A 1 95 ? 4.523 -8.408 6.212 1.00 97.94 95 ARG A C 1
ATOM 740 O O . ARG A 1 95 ? 5.327 -8.777 5.358 1.00 97.94 95 ARG A O 1
ATOM 747 N N . GLY A 1 96 ? 3.210 -8.569 6.068 1.00 98.38 96 GLY A N 1
ATOM 748 C CA . GLY A 1 96 ? 2.651 -9.160 4.858 1.00 98.38 96 GLY A CA 1
ATOM 749 C C . GLY A 1 96 ? 2.756 -8.229 3.651 1.00 98.38 96 GLY A C 1
ATOM 750 O O . GLY A 1 96 ? 3.052 -8.705 2.558 1.00 98.38 96 GLY A O 1
ATOM 751 N N . PHE A 1 97 ? 2.647 -6.908 3.828 1.00 98.69 97 PHE A N 1
ATOM 752 C CA . PHE A 1 97 ? 2.897 -5.955 2.742 1.00 98.69 97 PHE A CA 1
ATOM 753 C C . PHE A 1 97 ? 4.382 -5.885 2.350 1.00 98.69 97 PHE A C 1
ATOM 755 O O . PHE A 1 97 ? 4.703 -5.839 1.162 1.00 98.69 97 PHE A O 1
ATOM 762 N N . GLU A 1 98 ? 5.307 -5.954 3.315 1.00 98.44 98 GLU A N 1
ATOM 763 C CA . GLU A 1 98 ? 6.745 -6.114 3.041 1.00 98.44 98 GLU A CA 1
ATOM 764 C C . GLU A 1 98 ? 7.013 -7.387 2.224 1.00 98.44 98 GLU A C 1
ATOM 766 O O . GLU A 1 98 ? 7.706 -7.342 1.205 1.00 98.44 98 GLU A O 1
ATOM 771 N N . ALA A 1 99 ? 6.420 -8.517 2.627 1.00 98.44 99 ALA A N 1
ATOM 772 C CA . ALA A 1 99 ? 6.541 -9.789 1.919 1.00 98.44 99 ALA A CA 1
ATOM 773 C C . ALA A 1 99 ? 5.934 -9.735 0.507 1.00 98.44 99 ALA A C 1
ATOM 775 O O . ALA A 1 99 ? 6.521 -10.279 -0.434 1.00 98.44 99 ALA A O 1
ATOM 776 N N . LEU A 1 100 ? 4.797 -9.051 0.338 1.00 98.62 100 LEU A N 1
ATOM 777 C CA . LEU A 1 100 ? 4.171 -8.803 -0.960 1.00 98.62 100 LEU A CA 1
ATOM 778 C C . LEU A 1 100 ? 5.116 -8.023 -1.881 1.00 98.62 100 LEU A C 1
ATOM 780 O O . LEU A 1 100 ? 5.352 -8.447 -3.010 1.00 98.62 100 LEU A O 1
ATOM 784 N N . ILE A 1 101 ? 5.702 -6.921 -1.403 1.00 98.44 101 ILE A N 1
ATOM 785 C CA . ILE A 1 101 ? 6.652 -6.114 -2.185 1.00 98.44 101 ILE A CA 1
ATOM 786 C C . ILE A 1 101 ? 7.903 -6.925 -2.528 1.00 98.44 101 ILE A C 1
ATOM 788 O O . ILE A 1 101 ? 8.361 -6.921 -3.673 1.00 98.44 101 ILE A O 1
ATOM 792 N N . GLU A 1 102 ? 8.462 -7.643 -1.557 1.00 97.44 102 GLU A N 1
ATOM 793 C CA . GLU A 1 102 ? 9.665 -8.439 -1.774 1.00 97.44 102 GLU A CA 1
ATOM 794 C C . GLU A 1 102 ? 9.427 -9.524 -2.839 1.00 97.44 102 GLU A C 1
ATOM 796 O O . GLU A 1 102 ? 10.236 -9.687 -3.755 1.00 97.44 102 GLU A O 1
ATOM 801 N N . ARG A 1 103 ? 8.289 -10.224 -2.782 1.00 96.94 103 ARG A N 1
ATOM 802 C CA . ARG A 1 103 ? 7.934 -11.276 -3.742 1.00 96.94 103 ARG A CA 1
ATOM 803 C C . ARG A 1 103 ? 7.532 -10.716 -5.107 1.00 96.94 103 ARG A C 1
ATOM 805 O O . ARG A 1 103 ? 8.160 -11.041 -6.115 1.00 96.94 103 ARG A O 1
ATOM 812 N N . GLU A 1 104 ? 6.499 -9.880 -5.151 1.00 96.25 104 GLU A N 1
ATOM 813 C CA . GLU A 1 104 ? 5.864 -9.452 -6.403 1.00 96.25 104 GLU A CA 1
ATOM 814 C C . GLU A 1 104 ? 6.648 -8.363 -7.124 1.00 96.25 104 GLU A C 1
ATOM 816 O O . GLU A 1 104 ? 6.536 -8.254 -8.335 1.00 96.25 104 GLU A O 1
ATOM 821 N N . TRP A 1 105 ? 7.462 -7.562 -6.434 1.00 97.19 105 TRP A N 1
ATOM 822 C CA . TRP A 1 105 ? 8.179 -6.456 -7.076 1.00 97.19 105 TRP A CA 1
ATOM 823 C C . TRP A 1 105 ? 9.672 -6.726 -7.170 1.00 97.19 105 TRP A C 1
ATOM 825 O O . TRP A 1 105 ? 10.265 -6.637 -8.247 1.00 97.19 105 TRP A O 1
ATOM 835 N N . VAL A 1 106 ? 10.301 -7.073 -6.049 1.00 95.75 106 VAL A N 1
ATOM 836 C CA . VAL A 1 106 ? 11.757 -7.223 -5.984 1.00 95.75 106 VAL A CA 1
ATOM 837 C C . VAL A 1 106 ? 12.221 -8.540 -6.614 1.00 95.75 106 VAL A C 1
ATOM 839 O O . VAL A 1 106 ? 13.133 -8.542 -7.447 1.00 95.75 106 VAL A O 1
ATOM 842 N N . GLN A 1 107 ? 11.615 -9.669 -6.244 1.00 94.75 107 GLN A N 1
ATOM 843 C CA . GLN A 1 107 ? 11.987 -10.989 -6.760 1.00 94.75 107 GLN A CA 1
ATOM 844 C C . GLN A 1 107 ? 11.481 -11.228 -8.183 1.00 94.75 107 GLN A C 1
ATOM 846 O O . GLN A 1 107 ? 12.248 -11.740 -9.002 1.00 94.75 107 GLN A O 1
ATOM 851 N N . ALA A 1 108 ? 10.266 -10.774 -8.510 1.00 93.81 108 ALA A N 1
ATOM 852 C CA . ALA A 1 108 ? 9.720 -10.848 -9.869 1.00 93.81 108 ALA A CA 1
ATOM 853 C C . ALA A 1 108 ? 10.469 -9.964 -10.891 1.00 93.81 108 ALA A C 1
ATOM 855 O O . ALA A 1 108 ? 10.307 -10.134 -12.099 1.00 93.81 108 ALA A O 1
ATOM 856 N N . GLY A 1 109 ? 11.330 -9.048 -10.428 1.00 94.06 109 GLY A N 1
ATOM 857 C CA . GLY A 1 109 ? 12.240 -8.291 -11.286 1.00 94.06 109 GLY A CA 1
ATOM 858 C C . GLY A 1 109 ? 11.643 -7.008 -11.857 1.00 94.06 109 GLY A C 1
ATOM 859 O O . GLY A 1 109 ? 11.931 -6.661 -13.005 1.00 94.06 109 GLY A O 1
ATOM 860 N N . HIS A 1 110 ? 10.837 -6.288 -11.071 1.00 95.38 110 HIS A N 1
ATOM 861 C CA . HIS A 1 110 ? 10.487 -4.913 -11.407 1.00 95.38 110 HIS A CA 1
ATOM 862 C C . HIS A 1 110 ? 11.773 -4.072 -11.542 1.00 95.38 110 HIS A C 1
ATOM 864 O O . HIS A 1 110 ? 12.589 -4.046 -10.610 1.00 95.38 110 HIS A O 1
ATOM 870 N N . PRO A 1 111 ? 11.987 -3.370 -12.671 1.00 93.62 111 PRO A N 1
ATOM 871 C CA . PRO A 1 111 ? 13.243 -2.685 -12.937 1.00 93.62 111 PRO A CA 1
ATOM 872 C C . PRO A 1 111 ? 13.346 -1.332 -12.209 1.00 93.62 111 PRO A C 1
ATOM 874 O O . PRO A 1 111 ? 13.385 -0.280 -12.850 1.00 93.62 111 PRO A O 1
ATOM 877 N N . PHE A 1 112 ? 13.410 -1.353 -10.870 1.00 92.69 112 PHE A N 1
ATOM 878 C CA . PHE A 1 112 ? 13.447 -0.158 -10.012 1.00 92.69 112 PHE A CA 1
ATOM 879 C C . PHE A 1 112 ? 14.531 0.837 -10.429 1.00 92.69 112 PHE A C 1
ATOM 881 O O . PHE A 1 112 ? 14.238 2.015 -10.613 1.00 92.69 112 PHE A O 1
ATOM 888 N N . LYS A 1 113 ? 15.769 0.382 -10.674 1.00 89.31 113 LYS A N 1
ATOM 889 C CA . LYS A 1 113 ? 16.858 1.277 -11.106 1.00 89.31 113 LYS A CA 1
ATOM 890 C C . LYS A 1 113 ? 16.522 2.020 -12.402 1.00 89.31 113 LYS A C 1
ATOM 892 O O . LYS A 1 113 ? 16.888 3.181 -12.534 1.00 89.31 113 LYS A O 1
ATOM 897 N N . SER A 1 114 ? 15.870 1.372 -13.366 1.00 89.00 114 SER A N 1
ATOM 898 C CA . SER A 1 114 ? 15.492 1.999 -14.637 1.00 89.00 114 SER A CA 1
ATOM 899 C C . SER A 1 114 ? 14.221 2.845 -14.541 1.00 89.00 114 SER A C 1
ATOM 901 O O . SER A 1 114 ? 14.116 3.835 -15.259 1.00 89.00 114 SER A O 1
ATOM 903 N N . ARG A 1 115 ? 13.266 2.463 -13.686 1.00 88.69 115 ARG A N 1
ATOM 904 C CA . ARG A 1 115 ? 11.967 3.139 -13.522 1.00 88.69 115 ARG A CA 1
ATOM 905 C C . ARG A 1 115 ? 12.042 4.351 -12.599 1.00 88.69 115 ARG A C 1
ATOM 907 O O . ARG A 1 115 ? 11.365 5.335 -12.866 1.00 88.69 115 ARG A O 1
ATOM 914 N N . CYS A 1 116 ? 12.904 4.288 -11.587 1.00 84.19 116 CYS A N 1
ATOM 915 C CA . CYS A 1 116 ? 13.110 5.301 -10.552 1.00 84.19 116 CYS A CA 1
ATOM 916 C C . CYS A 1 116 ? 14.489 5.982 -10.676 1.00 84.19 116 CYS A C 1
ATOM 918 O O . CYS A 1 116 ? 15.036 6.469 -9.692 1.00 84.19 116 CYS A O 1
ATOM 920 N N . CYS A 1 117 ? 15.092 5.998 -11.877 1.00 72.25 117 CYS A N 1
ATOM 921 C CA . CYS A 1 117 ? 16.462 6.492 -12.098 1.00 72.25 117 CYS A CA 1
ATOM 922 C C . CYS A 1 117 ? 16.660 7.984 -11.803 1.00 72.25 117 CYS A C 1
ATOM 924 O O . CYS A 1 117 ? 17.795 8.434 -11.637 1.00 72.25 117 CYS A O 1
ATOM 926 N N . LYS A 1 118 ? 15.578 8.763 -11.809 1.00 67.19 118 LYS A N 1
ATOM 927 C CA . LYS A 1 118 ? 15.582 10.191 -11.518 1.00 67.19 118 LYS A CA 1
ATOM 928 C C . LYS A 1 118 ? 14.528 10.476 -10.467 1.00 67.19 118 LYS A C 1
ATOM 930 O O . LYS A 1 118 ? 13.577 9.722 -10.279 1.00 67.19 118 LYS A O 1
ATOM 935 N N . SER A 1 119 ? 14.724 11.585 -9.764 1.00 59.53 119 SER A N 1
ATOM 936 C CA . SER A 1 119 ? 13.685 12.101 -8.891 1.00 59.53 119 SER A CA 1
ATOM 937 C C . SER A 1 119 ? 12.433 12.399 -9.714 1.00 59.53 119 SER A C 1
ATOM 939 O O . SER A 1 119 ? 12.537 12.987 -10.787 1.00 59.53 119 SER A O 1
ATOM 941 N N . VAL A 1 120 ? 11.267 12.098 -9.145 1.00 57.94 120 VAL A N 1
ATOM 942 C CA . VAL A 1 120 ? 9.934 12.438 -9.669 1.00 57.94 120 VAL A CA 1
ATOM 943 C C . VAL A 1 120 ? 9.769 13.935 -10.007 1.00 57.94 120 VAL A C 1
ATOM 945 O O . VAL A 1 120 ? 8.856 14.318 -10.732 1.00 57.94 120 VAL A O 1
ATOM 948 N N . TYR A 1 121 ? 10.669 14.785 -9.501 1.00 53.47 121 TYR A N 1
ATOM 949 C CA . TYR A 1 121 ? 10.732 16.225 -9.760 1.00 53.47 121 TYR A CA 1
ATOM 950 C C . TYR A 1 121 ? 11.668 16.621 -10.924 1.00 53.47 121 TYR A C 1
ATOM 952 O O . TYR A 1 121 ? 11.873 17.812 -11.167 1.00 53.47 121 TYR A O 1
ATOM 960 N N . SER A 1 122 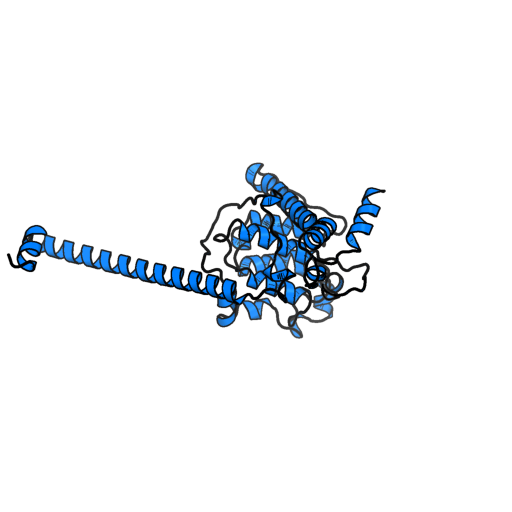? 12.291 15.660 -11.616 1.00 56.12 122 SER A N 1
ATOM 961 C CA . SER A 1 122 ? 13.226 15.924 -12.713 1.00 56.12 122 SER A CA 1
ATOM 962 C C . SER A 1 122 ? 12.493 16.287 -14.002 1.00 56.12 122 SER A C 1
ATOM 964 O O . SER A 1 122 ? 11.540 15.628 -14.395 1.00 56.12 122 SER A O 1
ATOM 966 N N . LYS A 1 123 ? 12.975 17.320 -14.704 1.00 56.06 123 LYS A N 1
ATOM 967 C CA . LYS A 1 123 ? 12.423 17.779 -15.995 1.00 56.06 123 LYS A CA 1
ATOM 968 C C . LYS A 1 123 ? 13.071 17.104 -17.212 1.00 56.06 123 LYS A C 1
ATOM 970 O O . LYS A 1 123 ? 12.917 17.583 -18.328 1.00 56.06 123 LYS A O 1
ATOM 975 N N . THR A 1 124 ? 13.893 16.076 -16.996 1.00 55.94 124 THR A N 1
ATOM 976 C CA . THR A 1 124 ? 14.713 15.477 -18.059 1.00 55.94 124 THR A CA 1
ATOM 977 C C . THR A 1 124 ? 14.191 14.099 -18.434 1.00 55.94 124 THR A C 1
ATOM 979 O O . THR A 1 124 ? 14.311 13.159 -17.652 1.00 55.94 124 THR A O 1
ATOM 982 N N . ASP A 1 125 ? 13.694 13.956 -19.657 1.00 56.00 125 ASP A N 1
ATOM 983 C CA . ASP A 1 125 ? 13.063 12.713 -20.095 1.00 56.00 125 ASP A CA 1
ATOM 984 C C . ASP A 1 125 ? 14.071 11.563 -20.214 1.00 56.00 125 ASP A C 1
ATOM 986 O O . ASP A 1 125 ? 15.133 11.675 -20.833 1.00 56.00 125 ASP A O 1
ATOM 990 N N . SER A 1 126 ? 13.734 10.427 -19.607 1.00 62.94 126 SER A N 1
ATOM 991 C CA . SER A 1 126 ? 14.376 9.139 -19.854 1.00 62.94 126 SER A CA 1
ATOM 992 C C . SER A 1 126 ? 13.358 8.203 -20.488 1.00 62.94 126 SER A C 1
ATOM 994 O O . SER A 1 126 ? 12.243 8.051 -20.000 1.00 62.94 126 SER A O 1
ATOM 996 N N . LYS A 1 127 ? 13.750 7.505 -21.558 1.00 68.44 127 LYS A N 1
ATOM 997 C CA . LYS A 1 127 ? 12.865 6.583 -22.294 1.00 68.44 127 LYS A CA 1
ATOM 998 C C . LYS A 1 127 ? 12.303 5.441 -21.427 1.00 68.44 127 LYS A C 1
ATOM 1000 O O . LYS A 1 127 ? 11.325 4.812 -21.827 1.00 68.44 127 LYS A O 1
ATOM 1005 N N . PHE A 1 128 ? 12.939 5.154 -20.290 1.00 75.25 128 PHE A N 1
ATOM 1006 C CA . PHE A 1 128 ? 12.642 4.010 -19.422 1.00 75.25 128 PHE A CA 1
ATOM 1007 C C . PHE A 1 128 ? 12.043 4.389 -18.060 1.00 75.25 128 PHE A C 1
ATOM 1009 O O . PHE A 1 128 ? 11.689 3.487 -17.299 1.00 75.25 128 PHE A O 1
ATOM 1016 N N . GLU A 1 129 ? 11.939 5.681 -17.757 1.00 81.44 129 GLU A N 1
ATOM 1017 C CA . GLU A 1 129 ? 11.354 6.179 -16.512 1.00 81.44 129 GLU A CA 1
ATOM 1018 C C . GLU A 1 129 ? 9.829 6.057 -16.561 1.00 81.44 129 GLU A C 1
ATOM 1020 O O . GLU A 1 129 ? 9.203 6.349 -17.581 1.00 81.44 129 GLU A O 1
ATOM 1025 N N . SER A 1 130 ? 9.229 5.558 -15.480 1.00 84.62 130 SER A N 1
ATOM 1026 C CA . SER A 1 130 ? 7.775 5.435 -15.370 1.00 84.62 130 SER A CA 1
ATOM 1027 C C . SER A 1 130 ? 7.370 5.203 -13.910 1.00 84.62 130 SER A C 1
ATOM 1029 O O . SER A 1 130 ? 7.974 4.352 -13.252 1.00 84.62 130 SER A O 1
ATOM 1031 N N . PRO A 1 131 ? 6.332 5.889 -13.396 1.00 89.69 131 PRO A N 1
ATOM 1032 C CA . PRO A 1 131 ? 5.938 5.859 -11.986 1.00 89.69 131 PRO A CA 1
ATOM 1033 C C . PRO A 1 131 ? 5.109 4.612 -11.624 1.00 89.69 131 PRO A C 1
ATOM 1035 O O . PRO A 1 131 ? 4.117 4.700 -10.909 1.00 89.69 131 PRO A O 1
ATOM 1038 N N . VAL A 1 132 ? 5.492 3.436 -12.122 1.00 93.19 132 VAL A N 1
ATOM 1039 C CA . VAL A 1 132 ? 4.720 2.187 -11.989 1.00 93.19 132 VAL A CA 1
ATOM 1040 C C . VAL A 1 132 ? 4.497 1.822 -10.518 1.00 93.19 132 VAL A C 1
ATOM 1042 O O . VAL A 1 132 ? 3.361 1.616 -10.092 1.00 93.19 132 VAL A O 1
ATOM 1045 N N . PHE A 1 133 ? 5.570 1.796 -9.725 1.00 95.75 133 PHE A N 1
ATOM 1046 C CA . PHE A 1 133 ? 5.479 1.501 -8.294 1.00 95.75 133 PHE A CA 1
ATOM 1047 C C . PHE A 1 133 ? 4.709 2.586 -7.529 1.00 95.75 133 PHE A C 1
ATOM 1049 O O . PHE A 1 133 ? 3.929 2.276 -6.638 1.00 95.75 133 PHE A O 1
ATOM 1056 N N . LEU A 1 134 ? 4.846 3.854 -7.927 1.00 94.75 134 LEU A N 1
ATOM 1057 C CA . LEU A 1 134 ? 4.108 4.957 -7.310 1.00 94.75 134 LEU A CA 1
ATOM 1058 C C . LEU A 1 134 ? 2.595 4.855 -7.567 1.00 94.75 134 LEU A C 1
ATOM 1060 O O . LEU A 1 134 ? 1.823 5.037 -6.638 1.00 94.75 134 LEU A O 1
ATOM 1064 N N . VAL A 1 135 ? 2.159 4.516 -8.785 1.00 96.12 135 VAL A N 1
ATOM 1065 C CA . VAL A 1 135 ? 0.727 4.305 -9.081 1.00 96.12 135 VAL A CA 1
ATOM 1066 C C . VAL A 1 135 ? 0.159 3.143 -8.257 1.00 96.12 135 VAL A C 1
ATOM 1068 O O . VAL A 1 135 ? -0.987 3.212 -7.814 1.00 96.12 135 VAL A O 1
ATOM 1071 N N . PHE A 1 136 ? 0.958 2.101 -8.000 1.00 98.38 136 PHE A N 1
ATOM 1072 C CA . PHE A 1 136 ? 0.573 1.029 -7.079 1.00 98.38 136 PHE A CA 1
ATOM 1073 C C . PHE A 1 136 ? 0.408 1.543 -5.642 1.00 98.38 136 PHE A C 1
ATOM 1075 O O . PHE A 1 136 ? -0.646 1.322 -5.054 1.00 98.38 136 PHE A O 1
ATOM 1082 N N . LEU A 1 137 ? 1.392 2.272 -5.102 1.00 98.31 137 LEU A N 1
ATOM 1083 C CA . LEU A 1 137 ? 1.304 2.837 -3.749 1.00 98.31 137 LEU A CA 1
ATOM 1084 C C . LEU A 1 137 ? 0.127 3.811 -3.597 1.00 98.31 137 LEU A C 1
ATOM 1086 O O . LEU A 1 137 ? -0.574 3.753 -2.593 1.00 98.31 137 LEU A O 1
ATOM 1090 N N . ASP A 1 138 ? -0.122 4.663 -4.597 1.00 98.06 138 ASP A N 1
ATOM 1091 C CA . ASP A 1 138 ? -1.273 5.574 -4.619 1.00 98.06 138 ASP A CA 1
ATOM 1092 C C . ASP A 1 138 ? -2.584 4.779 -4.608 1.00 98.06 138 ASP A C 1
ATOM 1094 O O . ASP A 1 138 ? -3.459 5.042 -3.795 1.00 98.06 138 ASP A O 1
ATOM 1098 N N . SER A 1 139 ? -2.685 3.711 -5.405 1.00 98.62 139 SER A N 1
ATOM 1099 C CA . SER A 1 139 ? -3.870 2.842 -5.400 1.00 98.62 139 SER A CA 1
ATOM 1100 C C . SER A 1 139 ? -4.091 2.155 -4.049 1.00 98.62 139 SER A C 1
ATOM 1102 O O . SER A 1 139 ? -5.227 2.074 -3.591 1.00 98.62 139 SER A O 1
ATOM 1104 N N . VAL A 1 140 ? -3.027 1.705 -3.372 1.00 98.69 140 VAL A N 1
ATOM 1105 C CA . VAL A 1 140 ? -3.123 1.178 -1.998 1.00 98.69 140 VAL A CA 1
ATOM 1106 C C . VAL A 1 140 ? -3.588 2.270 -1.036 1.00 98.69 140 VAL A C 1
ATOM 1108 O O . VAL A 1 140 ? -4.460 2.014 -0.209 1.00 98.69 140 VAL A O 1
ATOM 1111 N N . TRP A 1 141 ? -3.082 3.497 -1.177 1.00 98.44 141 TRP A N 1
ATOM 1112 C CA . TRP A 1 141 ? -3.535 4.644 -0.391 1.00 98.44 141 TRP A CA 1
ATOM 1113 C C . TRP A 1 141 ? -5.020 4.969 -0.629 1.00 98.44 141 TRP A C 1
ATOM 1115 O O . TRP A 1 141 ? -5.736 5.224 0.337 1.00 98.44 141 TRP A O 1
ATOM 1125 N N . GLN A 1 142 ? -5.530 4.882 -1.866 1.00 98.38 142 GLN A N 1
ATOM 1126 C CA . GLN A 1 142 ? -6.967 5.057 -2.138 1.00 98.38 142 GLN A CA 1
ATOM 1127 C C . GLN A 1 142 ? -7.814 4.015 -1.391 1.00 98.38 142 GLN A C 1
ATOM 1129 O O . GLN A 1 142 ? -8.851 4.357 -0.827 1.00 98.38 142 GLN A O 1
ATOM 1134 N N . ILE A 1 143 ? -7.379 2.748 -1.358 1.00 98.38 143 ILE A N 1
ATOM 1135 C CA . ILE A 1 143 ? -8.074 1.686 -0.609 1.00 98.38 143 ILE A CA 1
ATOM 1136 C C . ILE A 1 143 ? -7.976 1.950 0.897 1.00 98.38 143 ILE A C 1
ATOM 1138 O O . ILE A 1 143 ? -8.975 1.844 1.604 1.00 98.38 143 ILE A O 1
ATOM 1142 N N . TRP A 1 144 ? -6.802 2.352 1.385 1.00 97.56 144 TRP A N 1
ATOM 1143 C CA . TRP A 1 144 ? -6.573 2.696 2.788 1.00 97.56 144 TRP A CA 1
ATOM 1144 C C . TRP A 1 144 ? -7.516 3.803 3.280 1.00 97.56 144 TRP A C 1
ATOM 1146 O O . TRP A 1 144 ? -8.109 3.667 4.346 1.00 97.56 144 TRP A O 1
ATOM 1156 N N . GLN A 1 145 ? -7.733 4.853 2.480 1.00 96.44 145 GLN A N 1
ATOM 1157 C CA . GLN A 1 145 ? -8.679 5.933 2.797 1.00 96.44 145 GLN A CA 1
ATOM 1158 C C . GLN A 1 145 ? -10.128 5.436 2.919 1.00 96.44 145 GLN A C 1
ATOM 1160 O O . GLN A 1 145 ? -10.889 5.940 3.743 1.00 96.44 145 GLN A O 1
ATOM 1165 N N . GLN A 1 146 ? -10.517 4.455 2.102 1.00 97.31 146 GLN A N 1
ATOM 1166 C CA . GLN A 1 146 ? -11.867 3.885 2.116 1.00 97.31 146 GLN A CA 1
ATOM 1167 C C . GLN A 1 146 ? -12.060 2.847 3.234 1.00 97.31 146 GLN A C 1
ATOM 1169 O O . GLN A 1 146 ? -13.178 2.671 3.714 1.00 97.31 146 GLN A O 1
ATOM 1174 N N . PHE A 1 147 ? -10.979 2.201 3.685 1.00 97.06 147 PHE A N 1
ATOM 1175 C CA . PHE A 1 147 ? -10.980 1.181 4.739 1.00 97.06 147 PHE A CA 1
ATOM 1176 C C . PHE A 1 147 ? -9.937 1.476 5.834 1.00 97.06 147 PHE A C 1
ATOM 1178 O O . PHE A 1 147 ? -9.040 0.659 6.070 1.00 97.06 147 PHE A O 1
ATOM 1185 N N . PRO A 1 148 ? -10.053 2.606 6.557 1.00 94.06 148 PRO A N 1
ATOM 1186 C CA . PRO A 1 148 ? -9.005 3.097 7.456 1.00 94.06 148 PRO A CA 1
ATOM 1187 C C . PRO A 1 148 ? -8.695 2.163 8.631 1.00 94.06 148 PRO A C 1
ATOM 1189 O O . PRO A 1 148 ? -7.608 2.246 9.187 1.00 94.06 148 PRO A O 1
ATOM 1192 N N . CYS A 1 149 ? -9.604 1.262 9.013 1.00 95.50 149 CYS A N 1
ATOM 1193 C CA . CYS A 1 149 ? -9.363 0.292 10.088 1.00 95.50 149 CYS A CA 1
ATOM 1194 C C . CYS A 1 149 ? -8.783 -1.041 9.588 1.00 95.50 149 CYS A C 1
ATOM 1196 O O . CYS A 1 149 ? -8.354 -1.851 10.394 1.00 95.50 149 CYS A O 1
ATOM 1198 N N . SER A 1 150 ? -8.768 -1.307 8.278 1.00 97.81 150 SER A N 1
ATOM 1199 C CA . SER A 1 150 ? -8.392 -2.629 7.743 1.00 97.81 150 SER A CA 1
ATOM 1200 C C . SER A 1 150 ? -6.893 -2.812 7.496 1.00 97.81 150 SER A C 1
ATOM 1202 O O . SER A 1 150 ? -6.480 -3.908 7.133 1.00 97.81 150 SER A O 1
ATOM 1204 N N . PHE A 1 151 ? -6.087 -1.764 7.672 1.00 98.31 151 PHE A N 1
ATOM 1205 C CA . PHE A 1 151 ? -4.644 -1.780 7.429 1.00 98.31 151 PHE A CA 1
ATOM 1206 C C . PHE A 1 151 ? -3.868 -1.526 8.716 1.00 98.31 151 PHE A C 1
ATOM 1208 O O . PHE A 1 151 ? -4.151 -0.558 9.425 1.00 98.31 151 PHE A O 1
ATOM 1215 N N . GLU A 1 152 ? -2.875 -2.371 8.989 1.00 97.94 152 GLU A N 1
ATOM 1216 C CA . GLU A 1 152 ? -1.998 -2.241 10.158 1.00 97.94 152 GLU A CA 1
ATOM 1217 C C . GLU A 1 152 ? -1.051 -1.054 10.013 1.00 97.94 152 GLU A C 1
ATOM 1219 O O . GLU A 1 152 ? -0.703 -0.409 10.999 1.00 97.94 152 GLU A O 1
ATOM 1224 N N . PHE A 1 153 ? -0.646 -0.749 8.782 1.00 97.81 153 PHE A N 1
ATOM 1225 C CA . PHE A 1 153 ? 0.226 0.374 8.492 1.00 97.81 153 PHE A CA 1
ATOM 1226 C C . PHE A 1 153 ? -0.546 1.671 8.240 1.00 97.81 153 PHE A C 1
ATOM 1228 O O . PHE A 1 153 ? -1.690 1.680 7.777 1.00 97.81 153 PHE A O 1
ATOM 1235 N N . ASN A 1 154 ? 0.107 2.791 8.526 1.00 95.50 154 ASN A N 1
ATOM 1236 C CA . ASN A 1 154 ? -0.389 4.129 8.239 1.00 95.50 154 ASN A CA 1
ATOM 1237 C C . ASN A 1 154 ? 0.147 4.675 6.902 1.00 95.50 154 ASN A C 1
ATOM 1239 O O . ASN A 1 154 ? 0.977 4.065 6.226 1.00 95.50 154 ASN A O 1
ATOM 1243 N N . GLU A 1 155 ? -0.327 5.862 6.528 1.00 94.69 155 GLU A N 1
ATOM 1244 C CA . GLU A 1 155 ? 0.096 6.577 5.319 1.00 94.69 155 GLU A CA 1
ATOM 1245 C C . GLU A 1 155 ? 1.617 6.819 5.253 1.00 94.69 155 GLU A C 1
ATOM 1247 O O . GLU A 1 155 ? 2.198 6.821 4.165 1.00 94.69 155 GLU A O 1
ATOM 1252 N N . GLU A 1 156 ? 2.284 6.967 6.402 1.00 93.81 156 GLU A N 1
ATOM 1253 C CA . GLU A 1 156 ? 3.714 7.275 6.459 1.00 93.81 156 GLU A CA 1
ATOM 1254 C C . GLU A 1 156 ? 4.599 6.096 6.073 1.00 93.81 156 GLU A C 1
ATOM 1256 O O . GLU A 1 156 ? 5.678 6.280 5.508 1.00 93.81 156 GLU A O 1
ATOM 1261 N N . PHE A 1 157 ? 4.111 4.874 6.280 1.00 97.12 157 PHE A N 1
ATOM 1262 C CA . PHE A 1 157 ? 4.755 3.683 5.746 1.00 97.12 157 PHE A CA 1
ATOM 1263 C C . PHE A 1 157 ? 4.766 3.682 4.211 1.00 97.12 157 PHE A C 1
ATOM 1265 O O . PHE A 1 157 ? 5.791 3.391 3.593 1.00 97.12 157 PHE A O 1
ATOM 1272 N N . LEU A 1 158 ? 3.661 4.076 3.570 1.00 97.44 158 LEU A N 1
ATOM 1273 C CA . LEU A 1 158 ? 3.594 4.156 2.107 1.00 97.44 158 LEU A CA 1
ATOM 1274 C C . LEU A 1 158 ? 4.501 5.271 1.558 1.00 97.44 158 LEU A C 1
ATOM 1276 O O . LEU A 1 158 ? 5.162 5.081 0.535 1.00 97.44 158 LEU A O 1
ATOM 1280 N N . ILE A 1 159 ? 4.592 6.408 2.257 1.00 93.50 159 ILE A N 1
ATOM 1281 C CA . ILE A 1 159 ? 5.516 7.500 1.907 1.00 93.50 159 ILE A CA 1
ATOM 1282 C C . ILE A 1 159 ? 6.977 7.057 2.073 1.00 93.50 159 ILE A C 1
ATOM 1284 O O . ILE A 1 159 ? 7.797 7.331 1.195 1.00 93.50 159 ILE A O 1
ATOM 1288 N N . LEU A 1 160 ? 7.304 6.298 3.125 1.00 94.75 160 LEU A N 1
ATOM 1289 C CA . LEU A 1 160 ? 8.633 5.708 3.308 1.00 94.75 160 LEU A CA 1
ATOM 1290 C C . LEU A 1 160 ? 9.018 4.803 2.129 1.00 94.75 160 LEU A C 1
ATOM 1292 O O . LEU A 1 160 ? 10.153 4.868 1.645 1.00 94.75 160 LEU A O 1
ATOM 1296 N N . LEU A 1 161 ? 8.097 3.951 1.671 1.00 96.44 161 LEU A N 1
ATOM 1297 C CA . LEU A 1 161 ? 8.322 3.072 0.521 1.00 96.44 161 LEU A CA 1
ATOM 1298 C C . LEU A 1 161 ? 8.569 3.874 -0.755 1.00 96.44 161 LEU A C 1
ATOM 1300 O O . LEU A 1 161 ? 9.494 3.560 -1.507 1.00 96.44 161 LEU A O 1
ATOM 1304 N N . PHE A 1 162 ? 7.787 4.932 -0.972 1.00 93.12 162 PHE A N 1
ATOM 1305 C CA . PHE A 1 162 ? 8.008 5.866 -2.068 1.00 93.12 162 PHE A CA 1
ATOM 1306 C C . PHE A 1 162 ? 9.408 6.490 -2.000 1.00 93.12 162 PHE A C 1
ATOM 1308 O O . PHE A 1 162 ? 10.173 6.380 -2.960 1.00 93.12 162 PHE A O 1
ATOM 1315 N N . ASP A 1 163 ? 9.777 7.100 -0.871 1.00 90.25 163 ASP A N 1
ATOM 1316 C CA . ASP A 1 163 ? 11.063 7.789 -0.739 1.00 90.25 163 ASP A CA 1
ATOM 1317 C C . ASP A 1 163 ? 12.231 6.824 -0.967 1.00 90.25 163 ASP A C 1
ATOM 1319 O O . ASP A 1 163 ? 13.171 7.155 -1.688 1.00 90.25 163 ASP A O 1
ATOM 1323 N N . ASN A 1 164 ? 12.145 5.593 -0.455 1.00 91.38 164 ASN A N 1
ATOM 1324 C CA . ASN A 1 164 ? 13.199 4.598 -0.637 1.00 91.38 164 ASN A CA 1
ATOM 1325 C C . ASN A 1 164 ? 13.236 3.966 -2.033 1.00 91.38 164 ASN A C 1
ATOM 1327 O O . ASN A 1 164 ? 14.280 3.425 -2.395 1.00 91.38 164 ASN A O 1
ATOM 1331 N N . ALA A 1 165 ? 12.159 4.027 -2.820 1.00 90.44 165 ALA A N 1
ATOM 1332 C CA . ALA A 1 165 ? 12.172 3.575 -4.211 1.00 90.44 165 ALA A CA 1
ATOM 1333 C C . ALA A 1 165 ? 12.932 4.549 -5.130 1.00 90.44 165 ALA A C 1
ATOM 1335 O O . ALA A 1 165 ? 13.620 4.109 -6.049 1.00 90.44 165 ALA A O 1
ATOM 1336 N N . TYR A 1 166 ? 12.848 5.860 -4.868 1.00 83.00 166 TYR A N 1
ATOM 1337 C CA . TYR A 1 166 ? 13.501 6.902 -5.679 1.00 83.00 166 TYR A CA 1
ATOM 1338 C C . TYR A 1 166 ? 14.829 7.405 -5.097 1.00 83.00 166 TYR A C 1
ATOM 1340 O O . TYR A 1 166 ? 15.708 7.834 -5.843 1.00 83.00 166 TYR A O 1
ATOM 1348 N N . CYS A 1 167 ? 14.991 7.373 -3.775 1.00 78.88 167 CYS A N 1
ATOM 1349 C CA . CYS A 1 167 ? 16.182 7.829 -3.064 1.00 78.88 167 CYS A CA 1
ATOM 1350 C C . CYS A 1 167 ? 16.439 6.928 -1.846 1.00 78.88 167 CYS A C 1
ATOM 1352 O O . CYS A 1 167 ? 16.134 7.271 -0.703 1.00 78.88 167 CYS A O 1
ATOM 1354 N N . SER A 1 168 ? 16.979 5.733 -2.096 1.00 76.38 168 SER A N 1
ATOM 1355 C CA . SER A 1 168 ? 17.207 4.749 -1.036 1.00 76.38 168 SER A CA 1
ATOM 1356 C C . SER A 1 168 ? 18.511 4.977 -0.284 1.00 76.38 168 SER A C 1
ATOM 1358 O O . SER A 1 168 ? 19.568 5.156 -0.890 1.00 76.38 168 SER A O 1
ATOM 1360 N N . LYS A 1 169 ? 18.455 4.833 1.042 1.00 80.25 169 LYS A N 1
ATOM 1361 C CA . LYS A 1 169 ? 19.637 4.542 1.873 1.00 80.25 169 LYS A CA 1
ATOM 1362 C C . LYS A 1 169 ? 19.909 3.033 1.984 1.00 80.25 169 LYS A C 1
ATOM 1364 O O . LYS A 1 169 ? 20.914 2.636 2.567 1.00 80.25 169 LYS A O 1
ATOM 1369 N N . TYR A 1 170 ? 19.021 2.201 1.432 1.00 91.19 170 TYR A N 1
ATOM 1370 C CA . TYR A 1 170 ? 19.006 0.748 1.594 1.00 91.19 170 TYR A CA 1
ATOM 1371 C C . TYR A 1 170 ? 19.205 0.016 0.264 1.00 91.19 170 TYR A C 1
ATOM 1373 O O . TYR A 1 170 ? 19.078 0.579 -0.822 1.00 91.19 170 TYR A O 1
ATOM 1381 N N . GLY A 1 171 ? 19.494 -1.282 0.351 1.00 90.56 171 GLY A N 1
ATOM 1382 C CA . GLY A 1 171 ? 19.652 -2.158 -0.810 1.00 90.56 171 GLY A CA 1
ATOM 1383 C C . GLY A 1 171 ? 18.347 -2.610 -1.464 1.00 90.56 171 GLY A C 1
ATOM 1384 O O . GLY A 1 171 ? 18.371 -3.101 -2.594 1.00 90.56 171 GLY A O 1
ATOM 1385 N N . THR A 1 172 ? 17.213 -2.469 -0.771 1.00 93.44 172 THR A N 1
ATOM 1386 C CA . THR A 1 172 ? 15.944 -3.137 -1.113 1.00 93.44 172 THR A CA 1
ATOM 1387 C C . THR A 1 172 ? 15.422 -2.790 -2.504 1.00 93.44 172 THR A C 1
ATOM 1389 O O . THR A 1 172 ? 14.987 -3.688 -3.221 1.00 93.44 172 THR A O 1
ATOM 1392 N N . PHE A 1 173 ? 15.527 -1.538 -2.949 1.00 93.75 173 PHE A N 1
ATOM 1393 C CA . PHE A 1 173 ? 15.027 -1.104 -4.263 1.00 93.75 173 PHE A CA 1
ATOM 1394 C C . PHE A 1 173 ? 16.140 -0.854 -5.294 1.00 93.75 173 PHE A C 1
ATOM 1396 O O . PHE A 1 173 ? 15.904 -0.261 -6.342 1.00 93.75 173 PHE A O 1
ATOM 1403 N N . LEU A 1 174 ? 17.367 -1.325 -5.038 1.00 90.56 174 LEU A N 1
ATOM 1404 C CA . LEU A 1 174 ? 18.476 -1.184 -5.986 1.00 90.56 174 LEU A CA 1
ATOM 1405 C C . LEU A 1 174 ? 18.446 -2.263 -7.083 1.00 90.56 174 LEU A C 1
ATOM 1407 O O . LEU A 1 174 ? 17.966 -3.378 -6.883 1.00 90.56 174 LEU A O 1
ATOM 1411 N N . CYS A 1 175 ? 19.075 -1.954 -8.224 1.00 91.31 175 CYS A N 1
ATOM 1412 C CA . CYS A 1 175 ? 19.159 -2.811 -9.422 1.00 91.31 175 CYS A CA 1
ATOM 1413 C C . CYS A 1 175 ? 17.799 -3.099 -10.091 1.00 91.31 175 CYS A C 1
ATOM 1415 O O . CYS A 1 175 ? 16.750 -2.671 -9.616 1.00 91.31 175 CYS A O 1
ATOM 1417 N N . ASN A 1 176 ? 17.820 -3.793 -11.235 1.00 92.31 176 ASN A N 1
ATOM 1418 C CA . ASN A 1 176 ? 16.607 -4.073 -12.010 1.00 92.31 176 ASN A CA 1
ATOM 1419 C C . ASN A 1 176 ? 16.040 -5.486 -11.842 1.00 92.31 176 ASN A C 1
ATOM 1421 O O . ASN A 1 176 ? 14.903 -5.736 -12.216 1.00 92.31 176 ASN A O 1
ATOM 1425 N N . ASN A 1 177 ? 16.837 -6.438 -11.366 1.00 92.69 177 ASN A N 1
ATOM 1426 C CA . ASN A 1 177 ? 16.437 -7.842 -11.273 1.00 92.69 177 ASN A CA 1
ATOM 1427 C C . ASN A 1 177 ? 17.347 -8.604 -10.302 1.00 92.69 177 ASN A C 1
ATOM 1429 O O . ASN A 1 177 ? 18.434 -8.143 -9.948 1.00 92.69 177 ASN A O 1
ATOM 1433 N N . GLN A 1 178 ? 16.930 -9.810 -9.912 1.00 93.19 178 GLN A N 1
ATOM 1434 C CA . GLN A 1 178 ? 17.679 -10.664 -8.984 1.00 93.19 178 GLN A CA 1
ATOM 1435 C C . GLN A 1 178 ? 19.091 -11.022 -9.469 1.00 93.19 178 GLN A C 1
ATOM 1437 O O . GLN A 1 178 ? 20.014 -11.123 -8.659 1.00 93.19 178 GLN A O 1
ATOM 1442 N N . LYS A 1 179 ? 19.300 -11.161 -10.784 1.00 94.56 179 LYS A N 1
ATOM 1443 C CA . LYS A 1 179 ? 20.627 -11.447 -11.350 1.00 94.56 179 LYS A CA 1
ATOM 1444 C C . LYS A 1 179 ? 21.607 -10.305 -11.066 1.00 94.56 179 LYS A C 1
ATOM 1446 O O . LYS A 1 179 ? 22.700 -10.553 -10.562 1.00 94.56 179 LYS A O 1
ATOM 1451 N N . GLU A 1 180 ? 21.211 -9.061 -11.328 1.00 94.25 180 GLU A N 1
ATOM 1452 C CA . GLU A 1 180 ? 22.020 -7.875 -11.025 1.00 94.25 180 GLU A CA 1
ATOM 1453 C C . GLU A 1 180 ? 22.279 -7.722 -9.521 1.00 94.25 180 GLU A C 1
ATOM 1455 O O . GLU A 1 180 ? 23.392 -7.382 -9.121 1.00 94.25 180 GLU A O 1
ATOM 1460 N N . ARG A 1 181 ? 21.283 -8.012 -8.675 1.00 93.94 181 ARG A N 1
ATOM 1461 C CA . ARG A 1 181 ? 21.415 -7.931 -7.209 1.00 93.94 181 ARG A CA 1
ATOM 1462 C C . ARG A 1 181 ? 22.458 -8.912 -6.669 1.00 93.94 181 ARG A C 1
ATOM 1464 O O . ARG A 1 181 ? 23.278 -8.532 -5.831 1.00 93.94 181 ARG A O 1
ATOM 1471 N N . LYS A 1 182 ? 22.461 -10.148 -7.186 1.00 94.25 182 LYS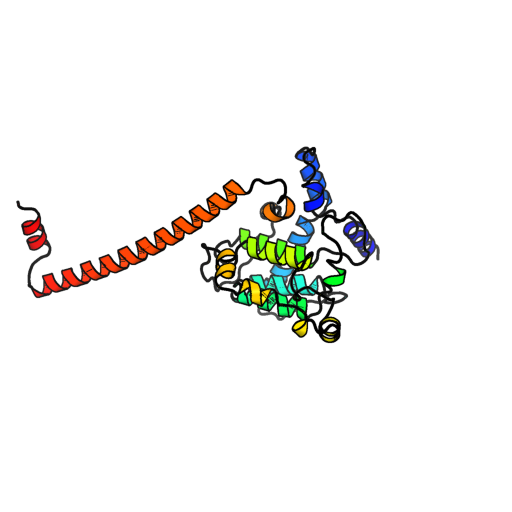 A N 1
ATOM 1472 C CA . LYS A 1 182 ? 23.471 -11.170 -6.867 1.00 94.25 182 LYS A CA 1
ATOM 1473 C C . LYS A 1 182 ? 24.857 -10.760 -7.361 1.00 94.25 182 LYS A C 1
ATOM 1475 O O . LYS A 1 182 ? 25.807 -10.801 -6.589 1.00 94.25 182 LYS A O 1
ATOM 1480 N N . MET A 1 183 ? 24.961 -10.295 -8.608 1.00 96.00 183 MET A N 1
ATOM 1481 C CA . MET A 1 183 ? 26.231 -9.858 -9.202 1.00 96.00 183 MET A CA 1
ATOM 1482 C C . MET A 1 183 ? 26.872 -8.696 -8.427 1.00 96.00 183 MET A C 1
ATOM 1484 O O . MET A 1 183 ? 28.081 -8.685 -8.216 1.00 96.00 183 MET A O 1
ATOM 1488 N N . ASN A 1 184 ? 26.062 -7.747 -7.953 1.00 91.62 184 ASN A N 1
ATOM 1489 C CA . ASN A 1 184 ? 26.534 -6.609 -7.164 1.00 91.62 184 ASN A CA 1
ATOM 1490 C C . ASN A 1 184 ? 26.723 -6.920 -5.669 1.00 91.62 184 ASN A C 1
ATOM 1492 O O . ASN A 1 184 ? 27.181 -6.043 -4.934 1.00 91.62 184 ASN A O 1
ATOM 1496 N N . LYS A 1 185 ? 26.405 -8.144 -5.219 1.00 93.38 185 LYS A N 1
ATOM 1497 C CA . LYS A 1 185 ? 26.495 -8.586 -3.818 1.00 93.38 185 LYS A CA 1
ATOM 1498 C C . LYS A 1 185 ? 25.749 -7.664 -2.847 1.00 93.38 185 LYS A C 1
ATOM 1500 O O . LYS A 1 185 ? 26.270 -7.305 -1.794 1.00 93.38 185 LYS A O 1
ATOM 1505 N N . LEU A 1 186 ? 24.524 -7.257 -3.198 1.00 90.44 186 LEU A N 1
ATOM 1506 C CA . LEU A 1 186 ? 23.770 -6.286 -2.390 1.00 90.44 186 LEU A CA 1
ATOM 1507 C C . LEU A 1 186 ? 23.574 -6.739 -0.940 1.00 90.44 186 LEU A C 1
ATOM 1509 O O . LEU A 1 186 ? 23.741 -5.933 -0.035 1.00 90.44 186 LEU A O 1
ATOM 1513 N N . HIS A 1 187 ? 23.287 -8.020 -0.718 1.00 87.50 187 HIS A N 1
ATOM 1514 C CA . HIS A 1 187 ? 23.099 -8.574 0.624 1.00 87.50 187 HIS A CA 1
ATOM 1515 C C . HIS A 1 187 ? 24.347 -8.464 1.522 1.00 87.50 187 HIS A C 1
ATOM 1517 O O . HIS A 1 187 ? 24.208 -8.390 2.734 1.00 87.50 187 HIS A O 1
ATOM 1523 N N . GLU A 1 188 ? 25.553 -8.428 0.940 1.00 92.62 188 GLU A N 1
ATOM 1524 C CA . GLU A 1 188 ? 26.814 -8.244 1.677 1.00 92.62 188 GLU A CA 1
ATOM 1525 C C . GLU A 1 188 ? 27.146 -6.756 1.868 1.00 92.62 188 GLU A C 1
ATOM 1527 O O . GLU A 1 188 ? 27.767 -6.371 2.854 1.00 92.62 188 GLU A O 1
ATOM 1532 N N . LYS A 1 189 ? 26.776 -5.911 0.896 1.00 93.06 189 LYS A N 1
ATOM 1533 C CA . LYS A 1 189 ? 27.222 -4.510 0.814 1.00 93.06 189 LYS A CA 1
ATOM 1534 C C . LYS A 1 189 ? 26.214 -3.488 1.330 1.00 93.06 189 LYS A C 1
ATOM 1536 O O . LYS A 1 189 ? 26.561 -2.319 1.464 1.00 93.06 189 LYS A O 1
ATOM 1541 N N . THR A 1 190 ? 24.964 -3.885 1.537 1.00 93.19 190 THR A N 1
ATOM 1542 C CA . THR A 1 190 ? 23.865 -2.972 1.864 1.00 93.19 190 THR A CA 1
ATOM 1543 C C . THR A 1 190 ? 22.938 -3.576 2.906 1.00 93.19 190 THR A C 1
ATOM 1545 O O . THR A 1 190 ? 22.855 -4.793 3.053 1.00 93.19 190 THR A O 1
ATOM 1548 N N . ILE A 1 191 ? 22.218 -2.709 3.612 1.00 93.12 191 ILE A N 1
ATOM 1549 C CA . ILE A 1 191 ? 21.223 -3.099 4.612 1.00 93.12 191 ILE A CA 1
ATOM 1550 C C . ILE A 1 191 ? 19.844 -3.139 3.944 1.00 93.12 191 ILE A C 1
ATOM 1552 O O . ILE A 1 191 ? 19.558 -2.338 3.049 1.00 93.12 191 ILE A O 1
ATOM 1556 N N . SER A 1 192 ? 18.991 -4.069 4.372 1.00 94.00 192 SER A N 1
ATOM 1557 C CA . SER A 1 192 ? 17.591 -4.124 3.944 1.00 94.00 192 SER A CA 1
ATOM 1558 C C . SER A 1 192 ? 16.760 -3.037 4.630 1.00 94.00 192 SER A C 1
ATOM 1560 O O . SER A 1 192 ? 16.878 -2.835 5.838 1.00 94.00 192 SER A O 1
ATOM 1562 N N . LEU A 1 193 ? 15.865 -2.391 3.878 1.00 95.31 193 LEU A N 1
ATOM 1563 C CA . LEU A 1 193 ? 14.850 -1.482 4.417 1.00 95.31 193 LEU A CA 1
ATOM 1564 C C . LEU A 1 193 ? 14.009 -2.175 5.498 1.00 95.31 193 LEU A C 1
ATOM 1566 O O . LEU A 1 193 ? 13.756 -1.590 6.547 1.00 95.31 193 LEU A O 1
ATOM 1570 N N . TRP A 1 194 ? 13.652 -3.443 5.283 1.00 95.69 194 TRP A N 1
ATOM 1571 C CA . TRP A 1 194 ? 12.846 -4.232 6.218 1.00 95.69 194 TRP A CA 1
ATOM 1572 C C . TRP A 1 194 ? 13.545 -4.400 7.570 1.00 95.69 194 TRP A C 1
ATOM 1574 O O . TRP A 1 194 ? 12.900 -4.357 8.613 1.00 95.69 194 TRP A O 1
ATOM 1584 N N . SER A 1 195 ? 14.878 -4.528 7.581 1.00 94.25 195 SER A N 1
ATOM 1585 C CA . SER A 1 195 ? 15.658 -4.618 8.823 1.00 94.25 195 SER A CA 1
ATOM 1586 C C . SER A 1 195 ? 15.607 -3.332 9.646 1.00 94.25 195 SER A C 1
ATOM 1588 O O . SER A 1 195 ? 15.754 -3.395 10.861 1.00 94.25 195 SER A O 1
ATOM 1590 N N . TYR A 1 196 ? 15.415 -2.184 8.995 1.00 93.31 196 TYR A N 1
ATOM 1591 C CA . TYR A 1 196 ? 15.248 -0.895 9.659 1.00 93.31 196 TYR A CA 1
ATOM 1592 C C . TYR A 1 196 ? 13.807 -0.691 10.141 1.00 93.31 196 TYR A C 1
ATOM 1594 O O . TYR A 1 196 ? 13.596 -0.389 11.312 1.00 93.31 196 TYR A O 1
ATOM 1602 N N . VAL A 1 197 ? 12.817 -0.918 9.269 1.00 94.50 197 VAL A N 1
ATOM 1603 C CA . VAL A 1 197 ? 11.387 -0.741 9.588 1.00 94.50 197 VAL A CA 1
ATOM 1604 C C . VAL A 1 197 ? 10.955 -1.617 10.762 1.00 94.50 197 VAL A C 1
ATOM 1606 O O . VAL A 1 197 ? 10.245 -1.151 11.648 1.00 94.50 197 VAL A O 1
ATOM 1609 N N . ASN A 1 198 ? 11.422 -2.866 10.809 1.00 95.56 198 ASN A N 1
ATOM 1610 C CA . ASN A 1 198 ? 11.026 -3.826 11.840 1.00 95.56 198 ASN A CA 1
ATOM 1611 C C . ASN A 1 198 ? 11.710 -3.614 13.205 1.00 95.56 198 ASN A C 1
ATOM 1613 O O . ASN A 1 198 ? 11.478 -4.393 14.132 1.00 95.56 198 ASN A O 1
ATOM 1617 N N . GLN A 1 199 ? 12.545 -2.583 13.366 1.00 95.50 199 GLN A N 1
ATOM 1618 C CA . GLN A 1 199 ? 13.067 -2.213 14.682 1.00 95.50 199 GLN A CA 1
ATOM 1619 C C . GLN A 1 199 ? 11.935 -1.643 15.556 1.00 95.50 199 GLN A C 1
ATOM 1621 O O . GLN A 1 199 ? 11.172 -0.811 15.067 1.00 95.50 199 GLN A O 1
ATOM 1626 N N . PRO A 1 200 ? 11.821 -2.017 16.847 1.00 93.25 200 PRO A N 1
ATOM 1627 C CA . PRO A 1 200 ? 10.671 -1.652 17.683 1.00 93.25 200 PRO A CA 1
ATOM 1628 C C . PRO A 1 200 ? 10.371 -0.151 17.777 1.00 93.25 200 PRO A C 1
ATOM 1630 O O . PRO A 1 200 ? 9.206 0.229 17.901 1.00 93.25 200 PRO A O 1
ATOM 1633 N N . ASP A 1 201 ? 11.401 0.694 17.728 1.00 91.25 201 ASP A N 1
ATOM 1634 C CA . ASP A 1 201 ? 11.249 2.148 17.834 1.00 91.25 201 ASP A CA 1
ATOM 1635 C C . ASP A 1 201 ? 10.672 2.760 16.554 1.00 91.25 201 ASP A C 1
ATOM 1637 O O . ASP A 1 201 ? 9.812 3.637 16.622 1.00 91.25 201 ASP A O 1
ATOM 1641 N N . PHE A 1 202 ? 11.089 2.253 15.390 1.00 91.25 202 PHE A N 1
ATOM 1642 C CA . PHE A 1 202 ? 10.604 2.714 14.090 1.00 91.25 202 PHE A CA 1
ATOM 1643 C C . PHE A 1 202 ? 9.277 2.056 13.714 1.00 91.25 202 PHE A C 1
ATOM 1645 O O . PHE A 1 202 ? 8.384 2.735 13.232 1.00 91.25 202 PHE A O 1
ATOM 1652 N N . LEU A 1 203 ? 9.078 0.771 14.010 1.00 94.00 203 LEU A N 1
ATOM 1653 C CA . LEU A 1 203 ? 7.838 0.062 13.688 1.00 94.00 203 LEU A CA 1
ATOM 1654 C C . LEU A 1 203 ? 6.603 0.791 14.241 1.00 94.00 203 LEU A C 1
ATOM 1656 O O . LEU A 1 203 ? 5.609 0.961 13.541 1.00 94.00 203 LEU A O 1
ATOM 1660 N N . LYS A 1 204 ? 6.691 1.300 15.477 1.00 91.94 204 LYS A N 1
ATOM 1661 C CA . LYS A 1 204 ? 5.606 2.040 16.143 1.00 91.94 204 LYS A CA 1
ATOM 1662 C C . LYS A 1 204 ? 5.186 3.320 15.422 1.00 91.94 204 LYS A C 1
ATOM 1664 O O . LYS A 1 204 ? 4.054 3.755 15.621 1.00 91.94 204 LYS A O 1
AT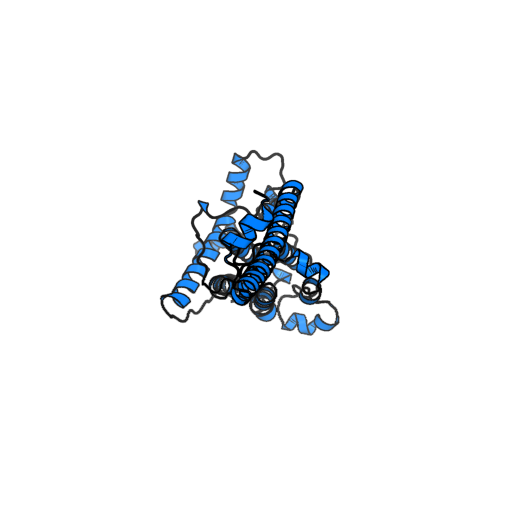OM 1669 N N . THR A 1 205 ? 6.066 3.942 14.634 1.00 92.19 205 THR A N 1
ATOM 1670 C CA . THR A 1 205 ? 5.729 5.161 13.879 1.00 92.19 205 THR A CA 1
ATOM 1671 C C . THR A 1 205 ? 4.920 4.850 12.625 1.00 92.19 205 THR A C 1
ATOM 1673 O O . THR A 1 205 ? 4.213 5.726 12.134 1.00 92.19 205 THR A O 1
ATOM 1676 N N . TYR A 1 206 ? 4.977 3.607 12.145 1.00 95.06 206 TYR A N 1
ATOM 1677 C CA . TYR A 1 206 ? 4.271 3.133 10.957 1.00 95.06 206 TYR A CA 1
ATOM 1678 C C . TYR A 1 206 ? 2.951 2.432 11.274 1.00 95.06 206 TYR A C 1
ATOM 1680 O O . TYR A 1 206 ? 2.176 2.176 10.358 1.00 95.06 206 TYR A O 1
ATOM 1688 N N . LEU A 1 207 ? 2.670 2.144 12.548 1.00 94.75 207 LEU A N 1
ATOM 1689 C CA . LEU A 1 207 ? 1.418 1.519 12.963 1.00 94.75 207 LEU A CA 1
ATOM 1690 C C . LEU A 1 207 ? 0.241 2.494 12.876 1.00 94.75 207 LEU A C 1
ATOM 1692 O O . LEU A 1 207 ? 0.316 3.662 13.270 1.00 94.75 207 LEU A O 1
ATOM 1696 N N . ASN A 1 208 ? -0.878 1.974 12.394 1.00 94.62 208 ASN A N 1
ATOM 1697 C CA . ASN A 1 208 ? -2.163 2.636 12.378 1.00 94.62 208 ASN A CA 1
ATOM 1698 C C . ASN A 1 208 ? -2.900 2.377 13.705 1.00 94.62 208 ASN A C 1
ATOM 1700 O O . ASN A 1 208 ? -3.273 1.236 13.985 1.00 94.62 208 ASN A O 1
ATOM 1704 N N . PRO A 1 209 ? -3.176 3.413 14.518 1.00 91.94 209 PRO A N 1
ATOM 1705 C CA . PRO A 1 209 ? -3.883 3.242 15.788 1.00 91.94 209 PRO A CA 1
ATOM 1706 C C . PRO A 1 209 ? -5.346 2.797 15.620 1.00 91.94 209 PRO A C 1
ATOM 1708 O O . PRO A 1 209 ? -5.969 2.375 16.593 1.00 91.94 209 PRO A O 1
ATOM 1711 N N . LEU A 1 210 ? -5.911 2.911 14.414 1.00 92.50 210 LEU A N 1
ATOM 1712 C CA . LEU A 1 210 ? -7.276 2.485 14.104 1.00 92.50 210 LEU A CA 1
ATOM 1713 C C . LEU A 1 210 ? -7.355 1.042 13.594 1.00 92.50 210 LEU A C 1
ATOM 1715 O O . LEU A 1 210 ? -8.457 0.577 13.321 1.00 92.50 210 LEU A O 1
ATOM 1719 N N . TYR A 1 211 ? -6.221 0.350 13.444 1.00 95.31 211 TYR A N 1
ATOM 1720 C CA . TYR A 1 211 ? -6.207 -0.996 12.891 1.00 95.31 211 TYR A CA 1
ATOM 1721 C C . TYR A 1 211 ? -7.022 -1.974 13.740 1.00 95.31 211 TYR A C 1
ATOM 1723 O O . TYR A 1 211 ? -6.798 -2.128 14.942 1.00 95.31 211 TYR A O 1
ATOM 1731 N N . GLU A 1 212 ? -7.939 -2.665 13.077 1.00 93.38 212 GLU A N 1
ATOM 1732 C CA . GLU A 1 212 ? -8.729 -3.763 13.606 1.00 93.38 212 GLU A CA 1
ATOM 1733 C C . GLU A 1 212 ? -8.628 -4.915 12.593 1.00 93.38 212 GLU A C 1
ATOM 1735 O O . GLU A 1 212 ? -8.966 -4.713 11.422 1.00 93.38 212 GLU A O 1
ATOM 1740 N N . PRO A 1 213 ? -8.124 -6.103 12.992 1.00 93.19 213 PRO A N 1
ATOM 1741 C CA . PRO A 1 213 ? -7.950 -7.224 12.077 1.00 93.19 213 PRO A CA 1
ATOM 1742 C C . PRO A 1 213 ? -9.243 -7.548 11.327 1.00 93.19 213 PRO A C 1
ATOM 1744 O O . PRO A 1 213 ? -10.224 -8.003 11.914 1.00 93.19 213 PRO A O 1
ATOM 1747 N N . ASN A 1 214 ? -9.229 -7.307 10.018 1.00 93.94 214 ASN A N 1
ATOM 1748 C CA . ASN A 1 214 ? -10.356 -7.545 9.132 1.00 93.94 214 ASN A CA 1
ATOM 1749 C C . ASN A 1 214 ? -10.012 -8.707 8.198 1.00 93.94 214 ASN A C 1
ATOM 1751 O O . ASN A 1 214 ? -9.147 -8.566 7.335 1.00 93.94 214 ASN A O 1
ATOM 1755 N N . SER A 1 215 ? -10.684 -9.845 8.378 1.00 95.00 215 SER A N 1
ATOM 1756 C CA . SER A 1 215 ? -10.468 -11.037 7.546 1.00 95.00 215 SER A CA 1
ATOM 1757 C C . SER A 1 215 ? -11.232 -10.994 6.218 1.00 95.00 215 SER A C 1
ATOM 1759 O O . SER A 1 215 ? -10.994 -11.832 5.354 1.00 95.00 215 SER A O 1
ATOM 1761 N N . ASP A 1 216 ? -12.123 -10.019 6.036 1.00 96.50 216 ASP A N 1
ATOM 1762 C CA . ASP A 1 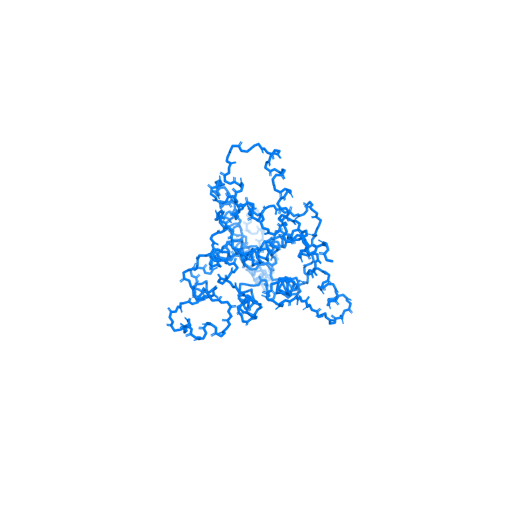216 ? -12.976 -9.925 4.858 1.00 96.50 216 ASP A CA 1
ATOM 1763 C C . ASP A 1 216 ? -12.238 -9.328 3.657 1.00 96.50 216 ASP A C 1
ATOM 1765 O O . ASP A 1 216 ? -11.315 -8.514 3.798 1.00 96.50 216 ASP A O 1
ATOM 1769 N N . VAL A 1 217 ? -12.705 -9.696 2.462 1.00 97.88 217 VAL A N 1
ATOM 1770 C CA . VAL A 1 217 ? -12.296 -9.091 1.188 1.00 97.88 217 VAL A CA 1
ATOM 1771 C C . VAL A 1 217 ? -12.848 -7.667 1.094 1.00 97.88 217 VAL A C 1
ATOM 1773 O O . VAL A 1 217 ? -14.044 -7.442 1.284 1.00 97.88 217 VAL A O 1
ATOM 1776 N N . ILE A 1 218 ? -11.995 -6.698 0.754 1.00 97.62 218 ILE A N 1
ATOM 1777 C CA . ILE A 1 218 ? -12.355 -5.270 0.737 1.00 97.62 218 ILE A CA 1
ATOM 1778 C C . ILE A 1 218 ? -12.442 -4.710 -0.688 1.00 97.62 218 ILE A C 1
ATOM 1780 O O . ILE A 1 218 ? -11.443 -4.323 -1.284 1.00 97.62 218 ILE A O 1
ATOM 1784 N N . PHE A 1 219 ? -13.650 -4.631 -1.254 1.00 97.94 219 PHE A N 1
ATOM 1785 C CA . PHE A 1 219 ? -13.863 -4.045 -2.585 1.00 97.94 219 PHE A CA 1
ATOM 1786 C C . PHE A 1 219 ? -13.990 -2.511 -2.512 1.00 97.94 219 PHE A C 1
ATOM 1788 O O . PHE A 1 219 ? -15.026 -2.022 -2.052 1.00 97.94 219 PHE A O 1
ATOM 1795 N N . PRO A 1 220 ? -12.993 -1.731 -2.974 1.00 97.56 220 PRO A N 1
ATOM 1796 C CA . PRO A 1 220 ? -13.080 -0.274 -2.973 1.00 97.56 220 PRO A CA 1
ATOM 1797 C C . PRO A 1 220 ? -14.048 0.252 -4.040 1.00 97.56 220 PRO A C 1
ATOM 1799 O O . PRO A 1 220 ? -14.209 -0.321 -5.120 1.00 97.56 220 PRO A O 1
ATOM 1802 N N . SER A 1 221 ? -14.630 1.419 -3.768 1.00 97.69 221 SER A N 1
ATOM 1803 C CA . SER A 1 221 ? -15.260 2.258 -4.780 1.00 97.69 221 SER A CA 1
ATOM 1804 C C . SER A 1 221 ? -14.203 2.809 -5.736 1.00 97.69 221 SER A C 1
ATOM 1806 O O . SER A 1 221 ? -13.221 3.431 -5.329 1.00 97.69 221 SER A O 1
ATOM 1808 N N . VAL A 1 222 ? -14.452 2.617 -7.028 1.00 96.06 222 VAL A N 1
ATOM 1809 C CA . VAL A 1 222 ? -13.653 3.147 -8.146 1.00 96.06 222 VAL A CA 1
ATOM 1810 C C . VAL A 1 222 ? -14.330 4.345 -8.822 1.00 96.06 222 VAL A C 1
ATOM 1812 O O . VAL A 1 222 ? -13.920 4.781 -9.899 1.00 96.06 222 VAL A O 1
ATOM 1815 N N . ALA A 1 223 ? -15.401 4.866 -8.215 1.00 95.25 223 ALA A N 1
ATOM 1816 C CA . ALA A 1 223 ? -16.105 6.031 -8.724 1.00 95.25 223 ALA A CA 1
ATOM 1817 C C . ALA A 1 223 ? -15.187 7.270 -8.658 1.00 95.25 223 ALA A C 1
ATOM 1819 O O . ALA A 1 223 ? -14.495 7.444 -7.653 1.00 95.25 223 ALA A O 1
ATOM 1820 N N . PRO A 1 224 ? -15.179 8.160 -9.669 1.00 90.88 224 PRO A N 1
ATOM 1821 C CA . PRO A 1 224 ? -14.273 9.312 -9.694 1.00 90.88 224 PRO A CA 1
ATOM 1822 C C . PRO A 1 224 ? -14.343 10.199 -8.443 1.00 90.88 224 PRO A C 1
ATOM 1824 O O . PRO A 1 224 ? -13.318 10.676 -7.974 1.00 90.88 224 PRO A O 1
ATOM 1827 N N . GLN A 1 225 ? -15.534 10.374 -7.863 1.00 92.62 225 GLN A N 1
ATOM 1828 C CA . GLN A 1 225 ? -15.753 11.143 -6.633 1.00 92.62 225 GLN A CA 1
ATOM 1829 C C . GLN A 1 225 ? -15.206 10.473 -5.362 1.00 92.62 225 GLN A C 1
ATOM 1831 O O . GLN A 1 225 ? -15.108 11.126 -4.327 1.00 92.62 225 GLN A O 1
ATOM 1836 N N . SER A 1 226 ? -14.884 9.179 -5.421 1.00 94.50 226 SER A N 1
ATOM 1837 C CA . SER A 1 226 ? -14.256 8.429 -4.328 1.00 94.50 226 SER A CA 1
ATOM 1838 C C . SER A 1 226 ? -12.727 8.477 -4.384 1.00 94.50 226 SER A C 1
ATOM 1840 O O . SER A 1 226 ? -12.083 8.002 -3.454 1.00 94.50 226 SER A O 1
ATOM 1842 N N . LEU A 1 227 ? -12.148 9.021 -5.461 1.00 94.75 227 LEU A N 1
ATOM 1843 C CA . LEU A 1 227 ? -10.704 9.117 -5.643 1.00 94.75 227 LEU A CA 1
ATOM 1844 C C . LEU A 1 227 ? -10.210 10.502 -5.249 1.00 94.75 227 LEU A C 1
ATOM 1846 O O . LEU A 1 227 ? -10.697 11.526 -5.731 1.00 94.75 227 LEU A O 1
ATOM 1850 N N . CYS A 1 228 ? -9.197 10.524 -4.394 1.00 93.56 228 CYS A N 1
ATOM 1851 C CA . CYS A 1 228 ? -8.623 11.751 -3.868 1.00 93.56 228 CYS A CA 1
ATOM 1852 C C . CYS A 1 228 ? -7.203 11.949 -4.393 1.00 93.56 228 CYS A C 1
ATOM 1854 O O . CYS A 1 228 ? -6.463 10.998 -4.626 1.00 93.56 228 CYS A O 1
ATOM 1856 N N . LEU A 1 229 ? -6.774 13.203 -4.531 1.00 91.88 229 LEU A N 1
ATOM 1857 C CA . LEU A 1 229 ? -5.352 13.476 -4.704 1.00 91.88 229 LEU A CA 1
ATOM 1858 C C . LEU A 1 229 ? -4.626 13.157 -3.393 1.00 91.88 229 LEU A C 1
ATOM 1860 O O . LEU A 1 229 ? -5.015 13.677 -2.344 1.00 91.88 229 LEU A O 1
ATOM 1864 N N . TRP A 1 230 ? -3.545 12.380 -3.457 1.00 92.44 230 TRP A N 1
ATOM 1865 C CA . TRP A 1 230 ? -2.694 12.095 -2.302 1.00 92.44 230 TRP A CA 1
ATOM 1866 C C . TRP A 1 230 ? -1.878 13.330 -1.886 1.00 92.44 230 TRP A C 1
ATOM 1868 O O . TRP A 1 230 ? -0.690 13.485 -2.177 1.00 92.44 230 TRP A O 1
ATOM 1878 N N . LYS A 1 231 ? -2.558 14.263 -1.216 1.00 88.00 231 LYS A N 1
ATOM 1879 C CA . LYS A 1 231 ? -2.038 15.583 -0.842 1.00 88.00 231 LYS A CA 1
ATOM 1880 C C . LYS A 1 231 ? -0.761 15.488 -0.008 1.00 88.00 231 LYS A C 1
ATOM 1882 O O . LYS A 1 231 ? 0.200 16.187 -0.317 1.00 88.00 231 LYS A O 1
ATOM 1887 N N . ARG A 1 232 ? -0.722 14.598 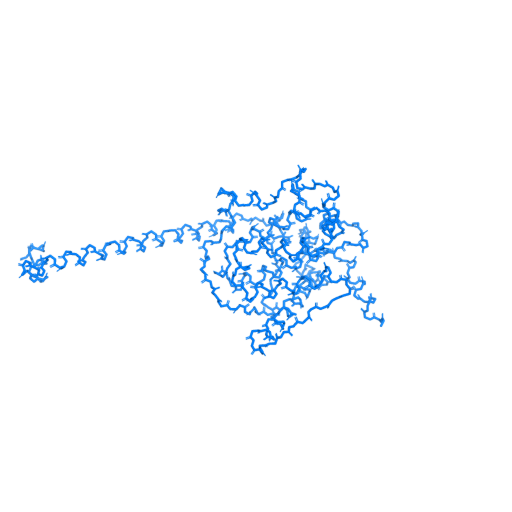0.994 1.00 86.69 232 ARG A N 1
ATOM 1888 C CA . ARG A 1 232 ? 0.447 14.428 1.873 1.00 86.69 232 ARG A CA 1
ATOM 1889 C C . ARG A 1 232 ? 1.704 14.052 1.096 1.00 86.69 232 ARG A C 1
ATOM 1891 O O . ARG A 1 232 ? 2.774 14.497 1.477 1.00 86.69 232 ARG A O 1
ATOM 1898 N N . LEU A 1 233 ? 1.589 13.301 0.000 1.00 87.12 233 LEU A N 1
ATOM 1899 C CA . LEU A 1 233 ? 2.728 12.960 -0.848 1.00 87.12 233 LEU A CA 1
ATOM 1900 C C . LEU A 1 233 ? 3.054 14.074 -1.858 1.00 87.12 233 LEU A C 1
ATOM 1902 O O . LEU A 1 233 ? 4.195 14.534 -1.948 1.00 87.12 233 LEU A O 1
ATOM 1906 N N . TYR A 1 234 ? 2.059 14.523 -2.628 1.00 85.50 234 TYR A N 1
ATOM 1907 C CA . TYR A 1 234 ? 2.289 15.413 -3.774 1.00 85.50 234 TYR A CA 1
ATOM 1908 C C . TYR A 1 234 ? 2.466 16.889 -3.401 1.00 85.50 234 TYR A C 1
ATOM 1910 O O . TYR A 1 234 ? 3.179 17.609 -4.099 1.00 85.50 234 TYR A O 1
ATOM 1918 N N . MET A 1 235 ? 1.876 17.331 -2.289 1.00 80.75 235 MET A N 1
ATOM 1919 C CA . MET A 1 235 ? 1.928 18.712 -1.786 1.00 80.75 235 MET A CA 1
ATOM 1920 C C . MET A 1 235 ? 2.769 18.837 -0.503 1.00 80.75 235 MET A C 1
ATOM 1922 O O . MET A 1 235 ? 2.698 19.843 0.198 1.00 80.75 235 MET A O 1
ATOM 1926 N N . ARG A 1 236 ? 3.608 17.838 -0.196 1.00 77.00 236 ARG A N 1
ATOM 1927 C CA . ARG A 1 236 ? 4.373 17.730 1.064 1.00 77.00 236 ARG A CA 1
ATOM 1928 C C . ARG A 1 236 ? 5.293 18.906 1.408 1.00 77.00 236 ARG A C 1
ATOM 1930 O O . ARG A 1 236 ? 5.688 19.051 2.552 1.00 77.00 236 ARG A O 1
ATOM 1937 N N . HIS A 1 237 ? 5.670 19.711 0.415 1.00 74.38 237 HIS A N 1
ATOM 1938 C CA . HIS A 1 237 ? 6.546 20.875 0.601 1.00 74.38 237 HIS A CA 1
ATOM 1939 C C . HIS A 1 237 ? 5.772 22.193 0.760 1.00 74.38 237 HIS A C 1
ATOM 1941 O O . HIS A 1 237 ? 6.397 23.230 0.938 1.00 74.38 237 HIS A O 1
ATOM 1947 N N . GLN A 1 238 ? 4.443 22.159 0.637 1.00 71.25 238 GLN A N 1
ATOM 1948 C CA . GLN A 1 238 ? 3.567 23.337 0.677 1.00 71.25 238 GLN A CA 1
ATOM 1949 C C . GLN A 1 238 ? 2.518 23.254 1.778 1.00 71.25 238 GLN A C 1
ATOM 1951 O O . GLN A 1 238 ? 2.025 24.276 2.243 1.00 71.25 238 GLN A O 1
ATOM 1956 N N . LEU A 1 239 ? 2.135 22.038 2.163 1.00 70.25 239 LEU A N 1
ATOM 1957 C CA . LEU A 1 239 ? 1.186 21.838 3.241 1.00 70.25 239 LEU A CA 1
ATOM 1958 C C . LEU A 1 239 ? 1.895 21.973 4.580 1.00 70.25 239 LEU A C 1
ATOM 1960 O O . LEU A 1 239 ? 2.846 21.243 4.859 1.00 70.25 239 LEU A O 1
ATOM 1964 N N . ASP A 1 240 ? 1.364 22.851 5.425 1.00 73.31 240 ASP A N 1
ATOM 1965 C CA . ASP A 1 240 ? 1.587 22.729 6.854 1.00 73.31 240 ASP A CA 1
ATOM 1966 C C . ASP A 1 240 ? 0.818 21.502 7.363 1.00 73.31 240 ASP A C 1
ATOM 1968 O O . ASP A 1 240 ? -0.415 21.464 7.393 1.00 73.31 240 ASP A O 1
ATOM 1972 N N . LEU A 1 241 ? 1.571 20.462 7.709 1.00 70.69 241 LEU A N 1
ATOM 1973 C CA . LEU A 1 241 ? 1.043 19.194 8.202 1.00 70.69 241 LEU A CA 1
ATOM 1974 C C . LEU A 1 241 ? 0.898 19.179 9.730 1.00 70.69 241 LEU A C 1
ATOM 1976 O O . LEU A 1 241 ? 0.516 18.136 10.265 1.00 70.69 241 LEU A O 1
ATOM 1980 N N . SER A 1 242 ? 1.179 20.288 10.428 1.00 74.62 242 SER A N 1
ATOM 1981 C CA . SER A 1 242 ? 1.050 20.405 11.888 1.00 74.62 242 SER A CA 1
ATOM 1982 C C . SER A 1 242 ? -0.336 19.954 12.362 1.00 74.62 242 SER A C 1
ATOM 1984 O O . SER A 1 242 ? -0.451 18.974 13.091 1.00 74.62 242 SER A O 1
ATOM 1986 N N . SER A 1 243 ? -1.395 20.553 11.816 1.00 72.06 243 SER A N 1
ATOM 1987 C CA . SER A 1 243 ? -2.795 20.250 12.148 1.00 72.06 243 SER A CA 1
ATOM 1988 C C . SER A 1 243 ? -3.203 18.791 11.894 1.00 72.06 243 SER A C 1
ATOM 1990 O O . SER A 1 243 ? -3.905 18.182 12.700 1.00 72.06 243 SER A O 1
ATOM 1992 N N . HIS A 1 244 ? -2.753 18.194 10.786 1.00 73.62 244 HIS A N 1
ATOM 1993 C CA . HIS A 1 244 ? -3.020 16.787 10.478 1.00 73.62 244 HIS A CA 1
ATOM 1994 C C . HIS A 1 244 ? -2.262 15.856 11.433 1.00 73.62 244 HIS A C 1
ATOM 1996 O O . HIS A 1 244 ? -2.793 14.834 11.862 1.00 73.62 244 HIS A O 1
ATOM 2002 N N . THR A 1 245 ? -1.027 16.213 11.783 1.00 77.00 245 THR A N 1
ATOM 2003 C CA . THR A 1 245 ? -0.208 15.464 12.743 1.00 77.00 245 THR A CA 1
ATOM 2004 C C . THR A 1 245 ? -0.839 15.511 14.134 1.00 77.00 245 THR A C 1
ATOM 2006 O O . THR A 1 245 ? -1.071 14.460 14.724 1.00 77.00 245 THR A O 1
ATOM 2009 N N . GLU A 1 246 ? -1.257 16.694 14.590 1.00 81.75 246 GLU A N 1
ATOM 2010 C CA . GLU A 1 246 ? -2.004 16.879 15.839 1.00 81.75 246 GLU A CA 1
ATOM 2011 C C . GLU A 1 246 ? -3.303 16.061 15.861 1.00 81.75 246 GLU A C 1
ATOM 2013 O O . GLU A 1 246 ? -3.646 15.443 16.870 1.00 81.75 246 GLU A O 1
ATOM 2018 N N . MET A 1 247 ? -4.039 16.013 14.745 1.00 82.12 247 MET A N 1
ATOM 2019 C CA . MET A 1 247 ? -5.251 15.198 14.639 1.00 82.12 247 MET A CA 1
ATOM 2020 C C . MET A 1 247 ? -4.954 13.708 14.860 1.00 82.12 247 MET A C 1
ATOM 2022 O O . MET A 1 247 ? -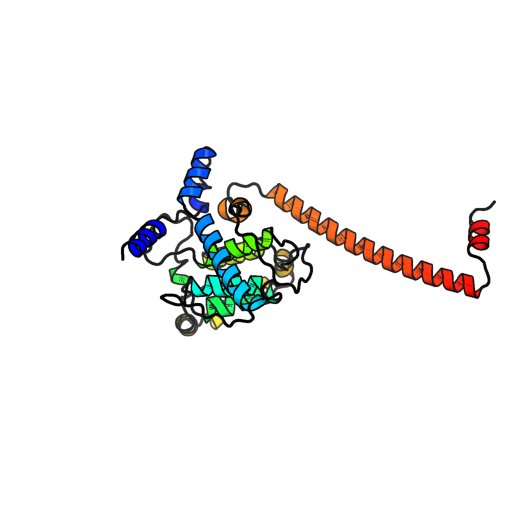5.657 13.055 15.633 1.00 82.12 247 MET A O 1
ATOM 2026 N N . TRP A 1 248 ? -3.906 13.170 14.233 1.00 81.81 248 TRP A N 1
ATOM 2027 C CA . TRP A 1 248 ? -3.513 11.768 14.409 1.00 81.81 248 TRP A CA 1
ATOM 2028 C C . TRP A 1 248 ? -2.994 11.462 15.813 1.00 81.81 248 TRP A C 1
ATOM 2030 O O . TRP A 1 248 ? -3.326 10.414 16.371 1.00 81.81 248 TRP A O 1
ATOM 2040 N N . GLU A 1 249 ? -2.251 12.382 16.423 1.00 84.88 249 GLU A N 1
ATOM 2041 C CA . GLU A 1 249 ? -1.825 12.264 17.819 1.00 84.88 249 GLU A CA 1
ATOM 2042 C C . GLU A 1 249 ? -3.025 12.224 18.769 1.00 84.88 249 GLU A C 1
ATOM 2044 O O . GLU A 1 249 ? -3.086 11.379 19.664 1.00 84.88 249 GLU A O 1
ATOM 2049 N N . ARG A 1 250 ? -4.040 13.063 18.531 1.00 86.62 250 ARG A N 1
ATOM 2050 C CA . ARG A 1 250 ? -5.295 13.047 19.296 1.00 86.62 250 ARG A CA 1
ATOM 2051 C C . ARG A 1 250 ? -6.081 11.753 19.106 1.00 86.62 250 ARG A C 1
ATOM 2053 O O . ARG A 1 250 ? -6.642 11.250 20.081 1.00 86.62 250 ARG A O 1
ATOM 2060 N N . ILE A 1 251 ? -6.131 11.208 17.889 1.00 87.19 251 ILE A N 1
ATOM 2061 C CA . ILE A 1 251 ? -6.758 9.904 17.611 1.00 87.19 251 ILE A CA 1
ATOM 2062 C C . ILE A 1 251 ? -6.045 8.811 18.407 1.00 87.19 251 ILE A C 1
ATOM 2064 O O . ILE A 1 251 ? -6.699 8.044 19.117 1.00 87.19 251 ILE A O 1
ATOM 2068 N N . LYS A 1 252 ? -4.711 8.777 18.340 1.00 87.00 252 LYS A N 1
ATOM 2069 C CA . LYS A 1 252 ? -3.885 7.814 19.070 1.00 87.00 252 LYS A CA 1
ATOM 2070 C C . LYS A 1 252 ? -4.124 7.902 20.578 1.00 87.00 252 LYS A C 1
ATOM 2072 O O . LYS A 1 252 ? -4.492 6.902 21.190 1.00 87.00 252 LYS A O 1
ATOM 2077 N N . PHE A 1 253 ? -4.025 9.104 21.146 1.00 89.81 253 PHE A N 1
ATOM 2078 C CA . PHE A 1 253 ? -4.285 9.355 22.565 1.00 89.81 253 PHE A CA 1
ATOM 2079 C C . PHE A 1 253 ? -5.690 8.899 22.982 1.00 89.81 253 PHE A C 1
ATOM 2081 O O . PHE A 1 253 ? -5.878 8.254 24.013 1.00 89.81 253 PHE A O 1
ATOM 2088 N N . THR A 1 254 ? -6.693 9.194 22.154 1.00 88.50 254 THR A N 1
ATOM 2089 C CA . THR A 1 254 ? -8.087 8.823 22.422 1.00 88.50 254 THR A CA 1
ATOM 2090 C C . THR A 1 254 ? -8.279 7.307 22.411 1.00 88.50 254 THR A C 1
ATOM 2092 O O . THR A 1 254 ? -8.966 6.775 23.284 1.00 88.50 254 THR A O 1
ATOM 2095 N N . LYS A 1 255 ? -7.671 6.587 21.459 1.00 87.31 255 LYS A N 1
ATOM 2096 C CA . LYS A 1 255 ? -7.751 5.119 21.391 1.00 87.31 255 LYS A CA 1
ATOM 2097 C C . LYS A 1 255 ? -7.050 4.472 22.589 1.00 87.31 255 LYS A C 1
ATOM 2099 O O . LYS A 1 255 ? -7.629 3.581 23.208 1.00 87.31 255 LYS A O 1
ATOM 2104 N N . GLU A 1 256 ? -5.868 4.961 22.963 1.00 88.88 256 GLU A N 1
ATOM 2105 C CA . GLU A 1 256 ? -5.128 4.498 24.146 1.00 88.88 256 GLU A CA 1
ATOM 2106 C C . GLU A 1 256 ? -5.929 4.718 25.439 1.00 88.88 256 GLU A C 1
ATOM 2108 O O . GLU A 1 256 ? -6.081 3.798 26.246 1.00 88.88 256 GLU A O 1
ATOM 2113 N N . ASN A 1 257 ? -6.522 5.904 25.610 1.00 90.81 257 ASN A N 1
ATOM 2114 C CA . ASN A 1 257 ? -7.363 6.210 26.765 1.00 90.81 257 ASN A CA 1
ATOM 2115 C C . ASN A 1 257 ? -8.629 5.337 26.806 1.00 90.81 257 ASN A C 1
ATOM 2117 O O . ASN A 1 257 ? -8.981 4.803 27.857 1.00 90.81 257 ASN A O 1
ATOM 2121 N N . ASN A 1 258 ? -9.292 5.127 25.666 1.00 90.31 258 ASN A N 1
ATOM 2122 C CA . ASN A 1 258 ? -10.451 4.236 25.583 1.00 90.31 258 ASN A CA 1
ATOM 2123 C C . ASN A 1 258 ? -10.098 2.796 25.972 1.00 90.31 258 ASN A C 1
ATOM 2125 O O . ASN A 1 258 ? -10.848 2.171 26.722 1.00 90.31 258 ASN A O 1
ATOM 2129 N N . LEU A 1 259 ? -8.947 2.284 25.528 1.00 89.19 259 LEU A N 1
ATOM 2130 C CA . LEU A 1 259 ? -8.474 0.956 25.917 1.00 89.19 259 LEU A CA 1
ATOM 2131 C C . LEU A 1 259 ? -8.212 0.877 27.431 1.00 89.19 259 LEU A C 1
ATOM 2133 O O . LEU A 1 259 ? -8.650 -0.067 28.091 1.00 89.19 259 LEU A O 1
ATOM 2137 N N . ALA A 1 260 ? -7.558 1.890 28.006 1.00 91.62 260 ALA A N 1
ATOM 2138 C CA . ALA A 1 260 ? -7.312 1.962 29.445 1.00 91.62 260 ALA A CA 1
ATOM 2139 C C . ALA A 1 260 ? -8.622 1.995 30.256 1.00 91.62 260 ALA A C 1
ATOM 2141 O O . ALA A 1 260 ? -8.757 1.290 31.263 1.00 91.62 260 ALA A O 1
ATOM 2142 N N . LEU A 1 261 ? -9.613 2.763 29.795 1.00 92.19 261 LEU A N 1
ATOM 2143 C CA . LEU A 1 261 ? -10.943 2.822 30.398 1.00 92.19 261 LEU A CA 1
ATOM 2144 C C . LEU A 1 261 ? -11.672 1.477 30.298 1.00 92.19 261 LEU A C 1
ATOM 2146 O O . LEU A 1 261 ? -12.198 1.007 31.304 1.00 92.19 261 LEU A O 1
ATOM 2150 N N . GLN A 1 262 ? -11.646 0.807 29.143 1.00 91.50 262 GLN A N 1
ATOM 2151 C CA . GLN A 1 262 ? -12.250 -0.520 28.964 1.00 91.50 262 GLN A CA 1
ATOM 2152 C C . GLN A 1 262 ? -11.635 -1.574 29.897 1.00 91.50 262 GLN A C 1
ATOM 2154 O O . GLN A 1 262 ? -12.361 -2.371 30.504 1.00 91.50 262 GLN A O 1
ATOM 2159 N N . LEU A 1 263 ? -10.310 -1.560 30.068 1.00 92.75 263 LEU A N 1
ATOM 2160 C CA . LEU A 1 263 ? -9.612 -2.441 31.008 1.00 92.75 263 LEU A CA 1
ATOM 2161 C C . LEU A 1 263 ? -10.013 -2.145 32.459 1.00 92.75 263 LEU A C 1
ATOM 2163 O O . LEU A 1 263 ? -10.282 -3.073 33.229 1.00 92.75 263 LEU A O 1
ATOM 2167 N N . ARG A 1 264 ? -10.123 -0.863 32.829 1.00 93.56 264 ARG A N 1
ATOM 2168 C CA . ARG A 1 264 ? -10.582 -0.443 34.160 1.00 93.56 264 ARG A CA 1
ATOM 2169 C C . ARG A 1 264 ? -12.023 -0.875 34.423 1.00 93.56 264 ARG A C 1
ATOM 2171 O O . ARG A 1 264 ? -12.288 -1.448 35.477 1.00 93.56 264 ARG A O 1
ATOM 2178 N N . THR A 1 265 ? -12.930 -0.674 33.471 1.00 93.06 265 THR A N 1
ATOM 2179 C CA . THR A 1 265 ? -14.324 -1.129 33.567 1.00 93.06 265 THR A CA 1
ATOM 2180 C C . THR A 1 265 ? -14.398 -2.645 33.713 1.00 93.06 265 THR A C 1
ATOM 2182 O O . THR A 1 265 ? -15.123 -3.140 34.571 1.00 93.06 265 THR A O 1
ATOM 2185 N N . SER A 1 266 ? -13.605 -3.394 32.943 1.00 93.88 266 SER A N 1
ATOM 2186 C CA . SER A 1 266 ? -13.546 -4.859 33.037 1.00 93.88 266 SER A CA 1
ATOM 2187 C C . SER A 1 266 ? -13.048 -5.339 34.403 1.00 93.88 266 SER A C 1
ATOM 2189 O O . SER A 1 266 ? -13.541 -6.337 34.924 1.00 93.88 266 SER A O 1
ATOM 2191 N N . ARG A 1 267 ? -12.085 -4.629 35.003 1.00 94.81 267 ARG A N 1
ATOM 2192 C CA . ARG A 1 267 ? -11.583 -4.916 36.353 1.00 94.81 267 ARG A CA 1
ATOM 2193 C C . ARG A 1 267 ? -12.626 -4.606 37.427 1.00 94.81 267 ARG A C 1
ATOM 2195 O O . ARG A 1 267 ? -12.842 -5.438 38.299 1.00 94.81 267 ARG A O 1
ATOM 2202 N N . LEU A 1 268 ? -13.272 -3.443 37.348 1.00 94.38 268 LEU A N 1
ATOM 2203 C CA . LEU A 1 268 ? -14.305 -3.034 38.303 1.00 94.38 268 LEU A CA 1
ATOM 2204 C C . LEU A 1 268 ? -15.521 -3.965 38.250 1.00 94.38 268 LEU A C 1
ATOM 2206 O O . LEU A 1 268 ? -16.009 -4.358 39.300 1.00 94.38 268 LEU A O 1
ATOM 2210 N N . ARG A 1 269 ? -15.957 -4.391 37.054 1.00 93.44 269 ARG A N 1
ATOM 2211 C CA . ARG A 1 269 ? -17.029 -5.392 36.904 1.00 93.44 269 ARG A CA 1
ATOM 2212 C C . ARG A 1 269 ? -16.700 -6.686 37.643 1.00 93.44 269 ARG A C 1
ATOM 2214 O O . ARG A 1 269 ? -17.491 -7.120 38.465 1.00 93.44 269 ARG A O 1
ATOM 2221 N N . ARG A 1 270 ? -15.488 -7.226 37.458 1.00 93.88 270 ARG A N 1
ATOM 2222 C CA . ARG A 1 270 ? -15.040 -8.424 38.192 1.00 93.88 270 ARG A CA 1
ATOM 2223 C C . ARG A 1 270 ? -15.036 -8.232 39.711 1.00 93.88 270 ARG A C 1
ATOM 2225 O O . ARG A 1 270 ? -15.334 -9.176 40.429 1.00 93.88 270 ARG A O 1
ATOM 2232 N N . GLN A 1 271 ? -14.683 -7.042 40.199 1.00 94.62 271 GLN A N 1
ATOM 2233 C CA . GLN A 1 271 ? -14.716 -6.739 41.635 1.00 94.62 271 GLN A CA 1
ATOM 2234 C C . GLN A 1 271 ? -16.148 -6.657 42.170 1.00 94.62 271 GLN A C 1
ATOM 2236 O O . GLN A 1 271 ? -16.423 -7.214 43.226 1.00 94.62 271 GLN A O 1
ATOM 2241 N N . VAL A 1 272 ? -17.057 -6.010 41.435 1.00 92.94 272 VAL A N 1
ATOM 2242 C CA . VAL A 1 272 ? -18.483 -5.951 41.790 1.00 92.94 272 VAL A CA 1
ATOM 2243 C C . VAL A 1 272 ? -19.094 -7.352 41.805 1.00 92.94 272 VAL A C 1
ATOM 2245 O O . VAL A 1 272 ? -19.802 -7.684 42.751 1.00 92.94 272 VAL A O 1
ATOM 2248 N N . ASP A 1 273 ? -18.778 -8.193 40.818 1.00 92.81 273 ASP A N 1
ATOM 2249 C CA . ASP A 1 273 ? -19.261 -9.577 40.753 1.00 92.81 273 ASP A CA 1
ATOM 2250 C C . ASP A 1 273 ? -18.738 -10.427 41.924 1.00 92.81 273 ASP A C 1
ATOM 2252 O O . ASP A 1 273 ? -19.477 -11.248 42.464 1.00 92.81 273 ASP A O 1
ATOM 2256 N N . ALA A 1 274 ? -17.480 -10.230 42.336 1.00 92.31 274 ALA A N 1
ATOM 2257 C CA . ALA A 1 274 ? -16.893 -10.922 43.485 1.00 92.31 274 ALA A CA 1
ATOM 2258 C C . ALA A 1 274 ? -17.560 -10.503 44.805 1.00 92.31 274 ALA A C 1
ATOM 2260 O O . ALA A 1 274 ? -18.057 -11.358 45.531 1.00 92.31 274 ALA A O 1
ATOM 2261 N N . LEU A 1 275 ? -17.665 -9.193 45.061 1.00 90.81 275 LEU A N 1
ATOM 2262 C CA . LEU A 1 275 ? -18.321 -8.658 46.260 1.00 90.81 275 LEU A CA 1
ATOM 2263 C C . LEU A 1 275 ? -19.808 -9.035 46.323 1.00 90.81 275 LEU A C 1
ATOM 2265 O O . LEU A 1 275 ? -20.334 -9.312 47.395 1.00 90.81 275 LEU A O 1
ATOM 2269 N N . SER A 1 276 ? -20.493 -9.081 45.176 1.00 87.00 276 SER A N 1
ATOM 2270 C CA . SER A 1 276 ? -21.901 -9.495 45.113 1.00 87.00 276 SER A CA 1
ATOM 2271 C C . SER A 1 276 ? -22.088 -10.967 45.486 1.00 87.00 276 SER A C 1
ATOM 2273 O O . SER A 1 276 ? -23.100 -11.309 46.093 1.00 87.00 276 SER A O 1
ATOM 2275 N N . LYS A 1 277 ? -21.126 -11.837 45.146 1.00 88.50 277 LYS A N 1
ATOM 2276 C CA . LYS A 1 277 ? -21.132 -13.243 45.574 1.00 88.50 277 LYS A CA 1
ATOM 2277 C C . LYS A 1 277 ? -20.857 -13.382 47.067 1.00 88.50 277 LYS A C 1
ATOM 2279 O O . LYS A 1 277 ? -21.592 -14.105 47.725 1.00 88.50 277 LYS A O 1
ATOM 2284 N N . GLU A 1 278 ? -19.876 -12.654 47.599 1.00 88.06 278 GLU A N 1
ATOM 2285 C CA . GLU A 1 278 ? -19.583 -12.637 49.042 1.00 88.06 278 GLU A CA 1
ATOM 2286 C C . GLU A 1 278 ? -20.816 -12.201 49.853 1.00 88.06 278 GLU A C 1
ATOM 2288 O O . GLU A 1 278 ? -21.202 -12.875 50.802 1.00 88.06 278 GLU A O 1
ATOM 2293 N N . LEU A 1 279 ? -21.522 -11.148 49.419 1.00 82.44 279 LEU A N 1
ATOM 2294 C CA . LEU A 1 279 ? -22.766 -10.709 50.065 1.00 82.44 279 LEU A CA 1
ATOM 2295 C C . LEU A 1 279 ? -23.870 -11.780 50.051 1.00 82.44 279 LEU A C 1
ATOM 2297 O O . LEU A 1 279 ? -24.606 -11.928 51.028 1.00 82.44 279 LEU A O 1
ATOM 2301 N N . GLN A 1 280 ? -24.005 -12.509 48.937 1.00 79.56 280 GLN A N 1
ATOM 2302 C CA . GLN A 1 280 ? -24.967 -13.609 48.821 1.00 79.56 280 GLN A CA 1
ATOM 2303 C C . GLN A 1 280 ? -24.604 -14.781 49.741 1.00 79.56 280 GLN A C 1
ATOM 2305 O O . GLN A 1 280 ? -25.502 -15.387 50.324 1.00 79.56 280 GLN A O 1
ATOM 2310 N N . GLU A 1 281 ? -23.314 -15.084 49.890 1.00 82.62 281 GLU A N 1
ATOM 2311 C CA . GLU A 1 281 ? -22.808 -16.117 50.802 1.00 82.62 281 GLU A CA 1
ATOM 2312 C C . GLU A 1 281 ? -23.012 -15.737 52.277 1.00 82.62 281 GLU A C 1
ATOM 2314 O O . GLU A 1 281 ? -23.349 -16.596 53.090 1.00 82.62 281 GLU A O 1
ATOM 2319 N N . GLU A 1 282 ? -22.900 -14.450 52.619 1.00 81.12 282 GLU A N 1
ATOM 2320 C CA . GLU A 1 282 ? -23.182 -13.925 53.963 1.00 81.12 282 GLU A CA 1
ATOM 2321 C C . GLU A 1 282 ? -24.687 -13.768 54.270 1.00 81.12 282 GLU A C 1
ATOM 2323 O O . GLU A 1 282 ? -25.062 -13.417 55.390 1.00 81.12 282 GLU A O 1
ATOM 2328 N N . GLY A 1 283 ? -25.573 -14.043 53.304 1.00 69.00 283 GLY A N 1
ATOM 2329 C CA . GLY A 1 283 ? -27.026 -13.944 53.477 1.00 69.00 283 GLY A CA 1
ATOM 2330 C C . GLY A 1 283 ? -27.549 -12.508 53.599 1.00 69.00 283 GLY A C 1
ATOM 2331 O O . GLY A 1 283 ? -28.672 -12.301 54.063 1.00 69.00 283 GLY A O 1
ATOM 2332 N N . ILE A 1 284 ? -26.754 -11.513 53.193 1.00 65.31 284 ILE A N 1
ATOM 2333 C CA . ILE A 1 284 ? -27.107 -10.093 53.251 1.00 65.31 284 ILE A CA 1
ATOM 2334 C C . ILE A 1 284 ? -27.737 -9.702 51.911 1.00 65.31 284 ILE A C 1
ATOM 2336 O O . ILE A 1 284 ? -27.116 -9.802 50.853 1.00 65.31 284 ILE A O 1
ATOM 2340 N N . SER A 1 285 ? -28.988 -9.236 51.936 1.00 63.09 285 SER A N 1
ATOM 2341 C CA . SER A 1 285 ? -29.619 -8.676 50.740 1.00 63.09 285 SER A CA 1
ATOM 2342 C C . SER A 1 285 ? -28.872 -7.410 50.311 1.00 63.09 285 SER A C 1
ATOM 2344 O O . SER A 1 285 ? -28.538 -6.572 51.148 1.00 63.09 285 SER A O 1
ATOM 2346 N N . ILE A 1 286 ? -28.657 -7.218 49.003 1.00 64.88 286 ILE A N 1
ATOM 2347 C CA . ILE A 1 286 ? -28.049 -5.991 48.442 1.00 64.88 286 ILE A CA 1
ATOM 2348 C C . ILE A 1 286 ? -28.781 -4.735 48.959 1.00 64.88 286 ILE A C 1
ATOM 2350 O O . ILE A 1 286 ? -28.162 -3.697 49.190 1.00 64.88 286 ILE A O 1
ATOM 2354 N N . HIS A 1 287 ? -30.089 -4.857 49.207 1.00 63.09 287 HIS A N 1
ATOM 2355 C CA . HIS A 1 287 ? -30.921 -3.825 49.818 1.00 63.09 287 HIS A CA 1
ATOM 2356 C C . HIS A 1 287 ? -30.486 -3.479 51.258 1.00 63.09 287 HIS A C 1
ATOM 2358 O O . HIS A 1 287 ? -30.372 -2.304 51.592 1.00 63.09 287 HIS A O 1
ATOM 2364 N N . ASP A 1 288 ? -30.166 -4.469 52.094 1.00 61.19 288 ASP A N 1
ATOM 2365 C CA . ASP A 1 288 ? -29.786 -4.262 53.501 1.00 61.19 288 ASP A CA 1
ATOM 2366 C C . ASP A 1 288 ? -28.382 -3.657 53.652 1.00 61.19 288 ASP A C 1
ATOM 2368 O O . ASP A 1 288 ? -28.128 -2.879 54.574 1.00 61.19 288 ASP A O 1
ATOM 2372 N N . ALA A 1 289 ? -27.466 -3.967 52.730 1.00 62.09 289 ALA A N 1
ATOM 2373 C CA . ALA A 1 289 ? -26.132 -3.369 52.708 1.00 62.09 289 ALA A CA 1
ATOM 2374 C C . ALA A 1 289 ? -26.143 -1.910 52.223 1.00 62.09 289 ALA A C 1
ATOM 2376 O O . ALA A 1 289 ? -25.428 -1.076 52.782 1.00 62.09 289 ALA A O 1
ATOM 2377 N N . LEU A 1 290 ? -26.979 -1.583 51.229 1.00 61.81 290 LEU A N 1
ATOM 2378 C CA . LEU A 1 290 ? -27.168 -0.203 50.772 1.00 61.81 290 LEU A CA 1
ATOM 2379 C C . LEU A 1 290 ? -27.766 0.667 51.884 1.00 61.81 290 LEU A C 1
ATOM 2381 O O . LEU A 1 290 ? -27.196 1.719 52.167 1.00 61.81 290 LEU A O 1
ATOM 2385 N N . VAL A 1 291 ? -28.804 0.180 52.578 1.00 61.06 291 VAL A N 1
ATOM 2386 C CA . VAL A 1 291 ? -29.449 0.868 53.714 1.00 61.06 291 VAL A CA 1
ATOM 2387 C C . VAL A 1 291 ? -28.462 1.130 54.860 1.00 61.06 291 VAL A C 1
ATOM 2389 O O . VAL A 1 291 ? -28.412 2.235 55.393 1.00 61.06 291 VAL A O 1
ATOM 2392 N N . ARG A 1 292 ? -27.588 0.167 55.195 1.00 59.75 292 ARG A N 1
ATOM 2393 C CA . ARG A 1 292 ? -26.530 0.379 56.205 1.00 59.75 292 ARG A CA 1
ATOM 2394 C C . ARG A 1 292 ? -25.470 1.404 55.792 1.00 59.75 292 ARG A C 1
ATOM 2396 O O . ARG A 1 292 ? -24.853 2.005 56.667 1.00 59.75 292 ARG A O 1
ATOM 2403 N N . SER A 1 293 ? -25.227 1.585 54.493 1.00 59.91 293 SER A N 1
ATOM 2404 C CA . SER A 1 293 ? -24.220 2.529 53.985 1.00 59.91 293 SER A CA 1
ATOM 2405 C C . SER A 1 293 ? -24.740 3.960 53.833 1.00 59.91 293 SER A C 1
ATOM 2407 O O . SER A 1 293 ? -23.951 4.900 53.915 1.00 59.91 293 SER A O 1
ATOM 2409 N N . THR A 1 294 ? -26.050 4.135 53.630 1.00 57.22 294 THR A N 1
ATOM 2410 C CA . THR A 1 294 ? -26.677 5.450 53.438 1.00 57.22 294 THR A CA 1
ATOM 2411 C C . THR A 1 294 ? -27.064 6.144 54.741 1.00 57.22 294 THR A C 1
ATOM 2413 O O . THR A 1 294 ? -27.334 7.338 54.703 1.00 57.22 294 THR A O 1
ATOM 2416 N N . GLY A 1 295 ? -27.010 5.458 55.888 1.00 51.81 295 GLY A N 1
ATOM 2417 C CA . GLY A 1 295 ? -27.164 6.094 57.201 1.00 51.81 295 GLY A CA 1
ATOM 2418 C C . GLY A 1 295 ? -28.509 6.797 57.412 1.00 51.81 295 GLY A C 1
ATOM 2419 O O . GLY A 1 295 ? -28.539 7.822 58.092 1.00 51.81 295 GLY A O 1
ATOM 2420 N N . GLU A 1 296 ? -29.585 6.260 56.831 1.00 42.31 296 GLU A N 1
ATOM 2421 C CA . GLU A 1 296 ? -30.971 6.593 57.199 1.00 42.31 296 GLU A CA 1
ATOM 2422 C C . GLU A 1 296 ? -31.555 5.512 58.112 1.00 42.31 296 GLU A C 1
ATOM 2424 O O . GLU A 1 296 ? -31.342 4.310 57.820 1.00 42.31 296 GLU A O 1
#

Organism: Bugula neritina (NCBI:txid10212)

pLDDT: mean 85.32, std 16.86, range [24.64, 98.75]

Secondary structure (DSSP, 8-state):
--HHHHHHHHHTT---HHHHHT-TT--HHHHHHHHHHTTHHHHHHHHHHHHHHHHHHHHTS--------SSSSSHHHHHHHHHHHHH-SGGGSHHHHHHHHIIIIIITT--HHHHSSS-TT--S--TT---HHHHHHHHHHHHHHH-TTS-SB-HHHHHHHHHHHHS-SSSTT-SSSHHHHHHTTHHHHS--HHHHHTSHHHHHHHB-TT-----S-------GGG----HHHHTTTTS--HHHHHHHHHHHHHHHHHHHHHHHHHHHHHHHHHHHHHHHHTT--HHHHHHHHHT-

Radius of gyration: 25.56 Å; chains: 1; bounding box: 58×50×91 Å

InterPro domains:
  IPR010569 Myotubularin-like, phosphatase domain [PF06602] (6-182)
  IPR010569 Myotubularin-like, phosphatase domain [PS51339] (1-234)
  IPR029021 Protein-tyrosine phosphatase-like [SSF52799] (15-237)
  IPR030564 Myotubularin [PTHR10807] (13-280)

Foldseek 3Di:
DVVVVVVLVLQFPPLPLLQCLPPPVDDPVRSVVVVVSNCLLVLLLVLLVLLLVCLCCVPPVVDDDDQDDDVCQFSSLLSVLVNCVQQALLCQEPVSVVVSCCVSHAASFNFLCQQLVAPSNDPDDDPRHGCRVVSSLLSVVLLCVVVVQSHFFDPVSSLVVVCCSNPNQFLRNDGGHPVVCVVVVRVVVGHHPCVVCPDPVNVVVGGRLNHDRDRDRRRDDSPSVSRDDPCCRSNVVPDPCVVVVVVSVVVNVVSVVVVVVVVVVVVVVVVVVVVVVVCVVVVHDPVNVVCVVVPD